Protein 1ZXT (pdb70)

Sequence (276 aa):
VSYTPNSCCYGFQQHPPPVQILKEWYPTSPACPKPGVILLTKRGRQICADPSKNWVRQLMQRLPAIAHHVSYTPNSCCYGFQQHPPPVQILKEWYPTSPACPKPGVILLTKRGRQICADPSKNWVRQLMQRLPAIAHHVSYTPNSCCYGFQQHPPPVQILKEWYPTSPACPKPGVILLTKRGRQICADPSKNWVRQLMQRLPAIAHHVSYTPNSCCYGFQQHPPPVQILKEWYPTSPACPKPGVILLTKRGRQICADPSKNWVRQLMQRLPAIAHH

CATH classification: 2.40.50.40

Secondary structure (DSSP, 8-state):
-TT--EEE-SS---SPPPGGGEEEEEE--TTSSS--EEEEETT--EEEE-TTSHHHHHHHHTS-B----/-TT--EEE-SS---SPPPGGGEEEEEEPPTTSSS--EEEEETT--EEEE-TTSHHHHHHHHHS-B----/-----EEE-SS---SPPPGGGEEEEEEPPTTSSS--EEEEETT--EEEE-TTSHHHHHHHHTS-B----/-----EEE-SS---SPPPGGGEEEEEEPPTTSSS--EEEEETT--EEEE-TTSHHHHHHHHTS-B----

Structure (mmCIF, N/CA/C/O backbone):
data_1ZXT
#
_entry.id   1ZXT
#
_cell.length_a   34.452
_cell.length_b   40.636
_cell.length_c   55.092
_cell.angle_alpha   83.54
_cell.angle_beta   89.68
_cell.angle_gamma   79.19
#
_symmetry.space_group_name_H-M   'P 1'
#
loop_
_entity.id
_entity.type
_entity.pdbx_description
1 polymer 'functional macrophage inflammatory protein 1-alpha homolog'
2 water water
#
loop_
_atom_site.group_PDB
_atom_site.id
_atom_site.type_symbol
_atom_site.label_atom_id
_atom_site.label_alt_id
_atom_site.label_comp_id
_atom_site.label_asym_id
_atom_site.label_entity_id
_atom_site.label_seq_id
_atom_site.pdbx_PDB_ins_code
_atom_site.Cartn_x
_atom_site.Cartn_y
_atom_site.Cartn_z
_atom_site.occupancy
_atom_site.B_iso_or_equiv
_atom_site.auth_seq_id
_atom_site.auth_comp_id
_atom_site.auth_asym_id
_atom_site.auth_atom_id
_atom_site.pdbx_PDB_model_num
ATOM 1 N N . VAL A 1 4 ? 1.033 17.894 62.289 1.00 41.65 5 VAL A N 1
ATOM 2 C CA . VAL A 1 4 ? 1.096 17.438 60.835 1.00 41.73 5 VAL A CA 1
ATOM 3 C C . VAL A 1 4 ? -0.349 17.612 60.255 1.00 41.12 5 VAL A C 1
ATOM 4 O O . VAL A 1 4 ? -1.314 16.928 60.695 1.00 39.21 5 VAL A O 1
ATOM 8 N N . SER A 1 5 ? -0.479 18.534 59.280 1.00 39.39 6 SER A N 1
ATOM 9 C CA . SER A 1 5 ? -1.760 18.801 58.670 1.00 37.82 6 SER A CA 1
ATOM 10 C C . SER A 1 5 ? -2.306 17.537 58.005 1.00 35.61 6 SER A C 1
ATOM 11 O O . SER A 1 5 ? -3.506 17.447 57.805 1.00 37.83 6 SER A O 1
ATOM 14 N N . TYR A 1 6 ? -1.454 16.566 57.658 1.00 31.78 7 TYR A N 1
ATOM 15 C CA . TYR A 1 6 ? -1.940 15.286 57.089 1.00 27.44 7 TYR A CA 1
ATOM 16 C C . TYR A 1 6 ? -1.913 14.076 58.029 1.00 22.44 7 TYR A C 1
ATOM 17 O O . TYR A 1 6 ? -1.895 12.976 57.561 1.00 24.58 7 TYR A O 1
ATOM 26 N N . THR A 1 7 ? -1.966 14.255 59.318 1.00 21.97 8 THR A N 1
ATOM 27 C CA . THR A 1 7 ? -2.027 13.179 60.224 1.00 22.27 8 THR A CA 1
ATOM 28 C C . THR A 1 7 ? -3.399 12.509 60.269 1.00 24.57 8 THR A C 1
ATOM 29 O O . THR A 1 7 ? -4.465 13.159 60.094 1.00 23.76 8 THR A O 1
ATOM 33 N N . PRO A 1 8 ? -3.421 11.228 60.583 1.00 21.56 9 PRO A N 1
ATOM 34 C CA . PRO A 1 8 ? -4.695 10.563 60.771 1.00 23.89 9 PRO A CA 1
ATOM 35 C C . PRO A 1 8 ? -5.305 11.008 62.065 1.00 26.24 9 PRO A C 1
ATOM 36 O O . PRO A 1 8 ? -4.604 11.598 62.907 1.00 28.87 9 PRO A O 1
ATOM 40 N N . ASN A 1 9 ? -6.633 10.845 62.157 1.00 27.52 10 ASN A N 1
ATOM 41 C CA . ASN A 1 9 ? -7.445 11.188 63.306 1.00 28.08 10 ASN A CA 1
ATOM 42 C C . ASN A 1 9 ? -8.006 9.963 63.978 1.00 26.65 10 ASN A C 1
ATOM 43 O O . ASN A 1 9 ? -8.385 8.990 63.316 1.00 27.75 10 ASN A O 1
ATOM 48 N N . SER A 1 10 ? -7.961 9.943 65.313 1.00 27.57 11 SER A N 1
ATOM 49 C CA . SER A 1 10 ? -8.479 8.824 66.085 1.00 26.40 11 SER A CA 1
ATOM 50 C C . SER A 1 10 ? -9.990 9.108 66.413 1.00 27.25 11 SER A C 1
ATOM 51 O O . SER A 1 10 ? -10.308 10.155 66.977 1.00 31.36 11 SER A O 1
ATOM 54 N N . CYS A 1 11 ? -10.875 8.210 65.985 1.00 26.75 12 CYS A N 1
ATOM 55 C CA . CYS A 1 11 ? -12.312 8.401 66.110 1.00 27.34 12 CYS A CA 1
ATOM 56 C C . CYS A 1 11 ? -12.920 7.120 66.573 1.00 26.64 12 CYS A C 1
ATOM 57 O O . CYS A 1 11 ? -12.391 6.022 66.357 1.00 28.73 12 CYS A O 1
ATOM 60 N N . CYS A 1 12 ? -14.021 7.251 67.265 1.00 28.67 13 CYS A N 1
ATOM 61 C CA . CYS A 1 12 ? -14.836 6.108 67.597 1.00 29.30 13 CYS A CA 1
ATOM 62 C C . CYS A 1 12 ? -15.884 5.819 66.556 1.00 29.37 13 CYS A C 1
ATOM 63 O O . CYS A 1 12 ? -16.730 6.693 66.249 1.00 32.55 13 CYS A O 1
ATOM 66 N N . TYR A 1 13 ? -15.876 4.580 66.044 1.00 29.11 14 TYR A N 1
ATOM 67 C CA . TYR A 1 13 ? -16.950 4.080 65.152 1.00 31.08 14 TYR A CA 1
ATOM 68 C C . TYR A 1 13 ? -17.610 2.957 65.955 1.00 34.29 14 TYR A C 1
ATOM 69 O O . TYR A 1 13 ? -17.129 1.804 65.986 1.00 36.89 14 TYR A O 1
ATOM 78 N N . GLY A 1 14 ? -18.635 3.320 66.682 1.00 34.42 15 GLY A N 1
ATOM 79 C CA . GLY A 1 14 ? -19.233 2.453 67.665 1.00 32.55 15 GLY A CA 1
ATOM 80 C C . GLY A 1 14 ? -18.866 2.876 69.070 1.00 31.09 15 GLY A C 1
ATOM 81 O O . GLY A 1 14 ? -17.711 3.171 69.396 1.00 30.14 15 GLY A O 1
ATOM 82 N N . PHE A 1 15 ? -19.859 2.923 69.920 1.00 28.31 16 PHE A N 1
ATOM 83 C CA . PHE A 1 15 ? -19.579 3.168 71.331 1.00 26.83 16 PHE A CA 1
ATOM 84 C C . PHE A 1 15 ? -19.984 2.016 72.194 1.00 29.18 16 PHE A C 1
ATOM 85 O O . PHE A 1 15 ? -20.957 1.308 71.913 1.00 28.10 16 PHE A O 1
ATOM 93 N N . GLN A 1 16 ? -19.251 1.857 73.274 1.00 29.17 17 GLN A N 1
ATOM 94 C CA . GLN A 1 16 ? -19.614 0.950 74.396 1.00 30.73 17 GLN A CA 1
ATOM 95 C C . GLN A 1 16 ? -20.901 1.446 75.076 1.00 32.27 17 GLN A C 1
ATOM 96 O O . GLN A 1 16 ? -20.906 2.503 75.648 1.00 31.70 17 GLN A O 1
ATOM 102 N N . GLN A 1 17 ? -21.944 0.619 74.985 1.00 31.18 18 GLN A N 1
ATOM 103 C CA . GLN A 1 17 ? -23.248 0.946 75.520 1.00 33.99 18 GLN A CA 1
ATOM 104 C C . GLN A 1 17 ? -23.407 0.693 77.003 1.00 32.87 18 GLN A C 1
ATOM 105 O O . GLN A 1 17 ? -24.232 1.338 77.637 1.00 33.07 18 GLN A O 1
ATOM 111 N N . HIS A 1 18 ? -22.649 -0.254 77.565 1.00 33.78 19 HIS A N 1
ATOM 112 C CA . HIS A 1 18 ? -22.772 -0.616 78.961 1.00 32.69 19 HIS A CA 1
ATOM 113 C C . HIS A 1 18 ? -21.593 -0.078 79.693 1.00 30.58 19 HIS A C 1
ATOM 114 O O . HIS A 1 18 ? -20.460 -0.300 79.276 1.00 29.20 19 HIS A O 1
ATOM 121 N N . PRO A 1 19 ? -21.866 0.685 80.738 1.00 29.18 20 PRO A N 1
ATOM 122 C CA . PRO A 1 19 ? -20.841 1.242 81.603 1.00 28.62 20 PRO A CA 1
ATOM 123 C C . PRO A 1 19 ? -19.805 0.249 82.073 1.00 28.47 20 PRO A C 1
ATOM 124 O O . PRO A 1 19 ? -20.169 -0.841 82.555 1.00 27.93 20 PRO A O 1
ATOM 128 N N . PRO A 1 20 ? -18.525 0.606 81.933 1.00 28.04 21 PRO A N 1
ATOM 129 C CA . PRO A 1 20 ? -17.435 -0.178 82.530 1.00 27.22 21 PRO A CA 1
ATOM 130 C C . PRO A 1 20 ? -17.376 -0.030 84.040 1.00 26.47 21 PRO A C 1
ATOM 131 O O . PRO A 1 20 ? -17.911 0.967 84.571 1.00 26.72 21 PRO A O 1
ATOM 135 N N . PRO A 1 21 ? -16.652 -0.929 84.725 1.00 25.68 22 PRO A N 1
ATOM 136 C CA . PRO A 1 21 ? -16.372 -0.756 86.114 1.00 27.06 22 PRO A CA 1
ATOM 137 C C . PRO A 1 21 ? -15.468 0.458 86.397 1.00 28.91 22 PRO A C 1
ATOM 138 O O . PRO A 1 21 ? -14.343 0.542 85.911 1.00 30.07 22 PRO A O 1
ATOM 142 N N . VAL A 1 22 ? -15.949 1.340 87.238 1.00 29.09 23 VAL A N 1
ATOM 143 C CA . VAL A 1 22 ? -15.247 2.542 87.579 1.00 29.60 23 VAL A CA 1
ATOM 144 C C . VAL A 1 22 ? -13.848 2.193 88.119 1.00 28.39 23 VAL A C 1
ATOM 145 O O . VAL A 1 22 ? -12.914 2.917 87.870 1.00 26.07 23 VAL A O 1
ATOM 149 N N . GLN A 1 23 ? -13.717 1.077 88.854 1.00 28.53 24 GLN A N 1
ATOM 150 C CA . GLN A 1 23 ? -12.452 0.772 89.514 1.00 29.72 24 GLN A CA 1
ATOM 151 C C . GLN A 1 23 ? -11.316 0.599 88.502 1.00 29.65 24 GLN A C 1
ATOM 152 O O . GLN A 1 23 ? -10.183 0.724 88.858 1.00 31.63 24 GLN A O 1
ATOM 158 N N . ILE A 1 24 ? -11.620 0.345 87.238 1.00 28.97 25 ILE A N 1
ATOM 159 C CA . ILE A 1 24 ? -10.542 0.073 86.295 1.00 29.89 25 ILE A CA 1
ATOM 160 C C . ILE A 1 24 ? -10.167 1.334 85.532 1.00 29.85 25 ILE A C 1
ATOM 161 O O . ILE A 1 24 ? -9.215 1.343 84.759 1.00 31.49 25 ILE A O 1
ATOM 166 N N . LEU A 1 25 ? -10.993 2.384 85.665 1.00 28.92 26 LEU A N 1
ATOM 167 C CA . LEU A 1 25 ? -10.803 3.620 84.888 1.00 29.36 26 LEU A CA 1
ATOM 168 C C . LEU A 1 25 ? -9.759 4.550 85.545 1.00 27.17 26 LEU A C 1
ATOM 169 O O . LEU A 1 25 ? -9.706 4.753 86.753 1.00 27.95 26 LEU A O 1
ATOM 174 N N . LYS A 1 26 ? -8.871 5.034 84.681 1.00 27.95 27 LYS A N 1
ATOM 175 C CA . LYS A 1 26 ? -7.755 5.924 84.975 1.00 27.64 27 LYS A CA 1
ATOM 176 C C . LYS A 1 26 ? -8.007 7.419 84.675 1.00 24.69 27 LYS A C 1
ATOM 177 O O . LYS A 1 26 ? -7.767 8.263 85.561 1.00 27.37 27 LYS A O 1
ATOM 183 N N . GLU A 1 27 ? -8.523 7.726 83.495 1.00 25.52 28 GLU A N 1
ATOM 184 C CA . GLU A 1 27 ? -8.606 9.077 82.979 1.00 26.38 28 GLU A CA 1
ATOM 185 C C . GLU A 1 27 ? -9.447 9.037 81.728 1.00 25.65 28 GLU A C 1
ATOM 186 O O . GLU A 1 27 ? -9.759 7.943 81.251 1.00 28.30 28 GLU A O 1
ATOM 192 N N . TRP A 1 28 ? -9.792 10.211 81.148 1.00 26.79 29 TRP A N 1
ATOM 193 C CA . TRP A 1 28 ? -10.454 10.274 79.902 1.00 26.82 29 TRP A CA 1
ATOM 194 C C . TRP A 1 28 ? -9.867 11.381 79.026 1.00 26.87 29 TRP A C 1
ATOM 195 O O . TRP A 1 28 ? -9.230 12.273 79.514 1.00 27.06 29 TRP A O 1
ATOM 206 N N . TYR A 1 29 ? -10.141 11.301 77.742 1.00 28.37 30 TYR A N 1
ATOM 207 C CA . TYR A 1 29 ? -9.815 12.379 76.786 1.00 27.99 30 TYR A CA 1
ATOM 208 C C . TYR A 1 29 ? -10.758 12.246 75.620 1.00 27.70 30 TYR A C 1
ATOM 209 O O . TYR A 1 29 ? -11.234 11.161 75.274 1.00 28.42 30 TYR A O 1
ATOM 218 N N . PRO A 1 30 ? -11.039 13.367 74.968 1.00 27.91 31 PRO A N 1
ATOM 219 C CA . PRO A 1 30 ? -11.922 13.347 73.791 1.00 28.98 31 PRO A CA 1
ATOM 220 C C . PRO A 1 30 ? -11.190 12.814 72.533 1.00 28.12 31 PRO A C 1
ATOM 221 O O . PRO A 1 30 ? -9.976 12.851 72.434 1.00 29.36 31 PRO A O 1
ATOM 225 N N . THR A 1 31 ? -11.945 12.300 71.589 1.00 28.41 32 THR A N 1
ATOM 226 C CA . THR A 1 31 ? -11.417 11.962 70.350 1.00 30.38 32 THR A CA 1
ATOM 227 C C . THR A 1 31 ? -11.306 13.294 69.525 1.00 31.07 32 THR A C 1
ATOM 228 O O . THR A 1 31 ? -11.652 14.358 70.004 1.00 34.22 32 THR A O 1
ATOM 232 N N . SER A 1 32 ? -10.773 13.207 68.310 1.00 29.80 33 SER A N 1
ATOM 233 C CA . SER A 1 32 ? -10.559 14.372 67.477 1.00 30.92 33 SER A CA 1
ATOM 234 C C . SER A 1 32 ? -11.845 15.130 67.118 1.00 31.35 33 SER A C 1
ATOM 235 O O . SER A 1 32 ? -12.899 14.510 66.804 1.00 30.63 33 SER A O 1
ATOM 238 N N . PRO A 1 33 ? -11.785 16.464 67.032 1.00 30.39 34 PRO A N 1
ATOM 239 C CA . PRO A 1 33 ? -12.973 17.254 66.578 1.00 28.98 34 PRO A CA 1
ATOM 240 C C . PRO A 1 33 ? -13.302 16.942 65.147 1.00 29.20 34 PRO A C 1
ATOM 241 O O . PRO A 1 33 ? -14.358 17.321 64.669 1.00 28.94 34 PRO A O 1
ATOM 245 N N . ALA A 1 34 ? -12.389 16.311 64.433 1.00 29.66 35 ALA A N 1
ATOM 246 C CA . ALA A 1 34 ? -12.592 15.933 62.955 1.00 31.90 35 ALA A CA 1
ATOM 247 C C . ALA A 1 34 ? -13.529 14.721 62.791 1.00 32.92 35 ALA A C 1
ATOM 248 O O . ALA A 1 34 ? -14.090 14.433 61.681 1.00 31.22 35 ALA A O 1
ATOM 250 N N . CYS A 1 35 ? -13.775 14.036 63.895 1.00 32.39 36 CYS A N 1
ATOM 251 C CA . CYS A 1 35 ? -14.595 12.819 63.845 1.00 31.56 36 CYS A CA 1
ATOM 252 C C . CYS A 1 35 ? -16.067 13.108 63.581 1.00 32.82 36 CYS A C 1
ATOM 253 O O . CYS A 1 35 ? -16.600 14.105 64.064 1.00 31.63 36 CYS A O 1
ATOM 256 N N . PRO A 1 36 ? -16.777 12.232 62.843 1.00 31.91 37 PRO A N 1
ATOM 257 C CA . PRO A 1 36 ? -18.201 12.475 62.552 1.00 30.56 37 PRO A CA 1
ATOM 258 C C . PRO A 1 36 ? -19.078 12.451 63.751 1.00 28.22 37 PRO A C 1
ATOM 259 O O . PRO A 1 36 ? -19.922 13.296 63.861 1.00 28.31 37 PRO A O 1
ATOM 263 N N . LYS A 1 37 ? -18.873 11.557 64.724 1.00 29.48 38 LYS A N 1
ATOM 264 C CA . LYS A 1 37 ? -19.602 11.587 65.950 1.00 30.81 38 LYS A CA 1
ATOM 265 C C . LYS A 1 37 ? -18.614 11.864 67.073 1.00 30.68 38 LYS A C 1
ATOM 266 O O . LYS A 1 37 ? -17.596 11.125 67.239 1.00 32.27 38 LYS A O 1
ATOM 272 N N . PRO A 1 38 ? -18.848 12.887 67.862 1.00 29.10 39 PRO A N 1
ATOM 273 C CA . PRO A 1 38 ? -17.987 13.178 69.009 1.00 30.60 39 PRO A CA 1
ATOM 274 C C . PRO A 1 38 ? -17.906 12.020 70.010 1.00 31.04 39 PRO A C 1
ATOM 275 O O . PRO A 1 38 ? -18.916 11.379 70.311 1.00 32.86 39 PRO A O 1
ATOM 279 N N . GLY A 1 39 ? -16.698 11.735 70.425 1.00 31.10 40 GLY A N 1
ATOM 280 C CA . GLY A 1 39 ? -16.402 10.637 71.323 1.00 29.44 40 GLY A CA 1
ATOM 281 C C . GLY A 1 39 ? -15.524 11.045 72.441 1.00 30.52 40 GLY A C 1
ATOM 282 O O . GLY A 1 39 ? -14.856 12.070 72.399 1.00 30.22 40 GLY A O 1
ATOM 283 N N . VAL A 1 40 ? -15.460 10.175 73.409 1.00 30.25 41 VAL A N 1
ATOM 284 C CA . VAL A 1 40 ? -14.443 10.234 74.504 1.00 29.63 41 VAL A CA 1
ATOM 285 C C . VAL A 1 40 ? -13.848 8.874 74.645 1.00 27.99 41 VAL A C 1
ATOM 286 O O . VAL A 1 40 ? -14.546 7.868 74.427 1.00 28.50 41 VAL A O 1
ATOM 290 N N . ILE A 1 41 ? -12.583 8.834 75.027 1.00 27.44 42 ILE A N 1
ATOM 291 C CA . ILE A 1 41 ? -11.948 7.604 75.497 1.00 30.11 42 ILE A CA 1
ATOM 292 C C . ILE A 1 41 ? -11.953 7.547 76.988 1.00 29.47 42 ILE A C 1
ATOM 293 O O . ILE A 1 41 ? -11.457 8.424 77.627 1.00 29.77 42 ILE A O 1
ATOM 298 N N . LEU A 1 42 ? -12.501 6.465 77.538 1.00 29.47 43 LEU A N 1
ATOM 299 C CA . LEU A 1 42 ? -12.270 6.103 78.927 1.00 26.98 43 LEU A CA 1
ATOM 300 C C . LEU A 1 42 ? -11.109 5.156 78.969 1.00 28.02 43 LEU A C 1
ATOM 301 O O . LEU A 1 42 ? -11.200 4.037 78.530 1.00 27.17 43 LEU A O 1
ATOM 306 N N . LEU A 1 43 ? -10.002 5.621 79.513 1.00 27.81 44 LEU A N 1
ATOM 307 C CA . LEU A 1 43 ? -8.760 4.841 79.468 1.00 30.24 44 LEU A CA 1
ATOM 308 C C . LEU A 1 43 ? -8.607 4.047 80.732 1.00 28.74 44 LEU A C 1
ATOM 309 O O . LEU A 1 43 ? -8.708 4.528 81.889 1.00 28.78 44 LEU A O 1
ATOM 314 N N . THR A 1 44 ? -8.393 2.759 80.582 1.00 28.27 45 THR A N 1
ATOM 315 C CA . THR A 1 44 ? -8.302 1.946 81.836 1.00 26.71 45 THR A CA 1
ATOM 316 C C . THR A 1 44 ? -6.891 1.923 82.363 1.00 29.54 45 THR A C 1
ATOM 317 O O . THR A 1 44 ? -5.969 2.213 81.638 1.00 29.61 45 THR A O 1
ATOM 321 N N . LYS A 1 45 ? -6.740 1.525 83.629 1.00 30.65 46 LYS A N 1
ATOM 322 C CA . LYS A 1 45 ? -5.426 1.333 84.289 1.00 30.44 46 LYS A CA 1
ATOM 323 C C . LYS A 1 45 ? -4.492 0.394 83.482 1.00 32.13 46 LYS A C 1
ATOM 324 O O . LYS A 1 45 ? -3.263 0.536 83.530 1.00 34.15 46 LYS A O 1
ATOM 330 N N . ARG A 1 46 ?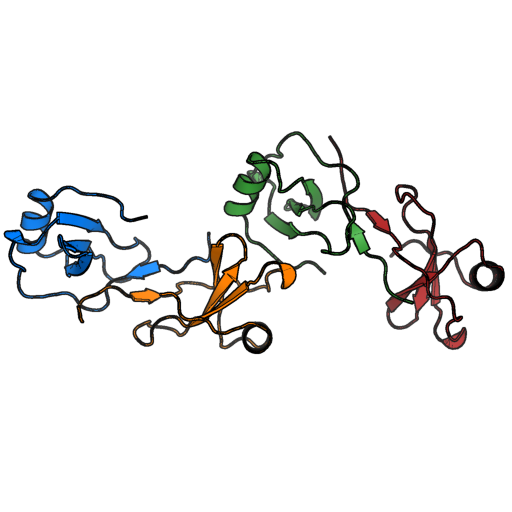 -5.065 -0.628 82.849 1.00 32.93 47 ARG A N 1
ATOM 331 C CA . ARG A 1 46 ? -4.307 -1.516 81.975 1.00 34.01 47 ARG A CA 1
ATOM 332 C C . ARG A 1 46 ? -4.047 -0.950 80.562 1.00 33.89 47 ARG A C 1
ATOM 333 O O . ARG A 1 46 ? -3.412 -1.610 79.723 1.00 34.81 47 ARG A O 1
ATOM 341 N N . GLY A 1 47 ? -4.542 0.260 80.282 1.00 33.64 48 GLY A N 1
ATOM 342 C CA . GLY A 1 47 ? -4.328 0.956 78.988 1.00 33.54 48 GLY A CA 1
ATOM 343 C C . GLY A 1 47 ? -5.303 0.697 77.861 1.00 34.01 48 GLY A C 1
ATOM 344 O O . GLY A 1 47 ? -5.083 1.097 76.685 1.00 33.36 48 GLY A O 1
ATOM 345 N N . ARG A 1 48 ? -6.415 0.051 78.194 1.00 33.80 49 ARG A N 1
ATOM 346 C CA . ARG A 1 48 ? -7.469 -0.193 77.249 1.00 32.06 49 ARG A CA 1
ATOM 347 C C . ARG A 1 48 ? -8.225 1.092 76.965 1.00 31.63 49 ARG A C 1
ATOM 348 O O . ARG A 1 48 ? -8.593 1.796 77.884 1.00 28.78 49 ARG A O 1
ATOM 356 N N . GLN A 1 49 ? -8.445 1.384 75.691 1.00 31.56 50 GLN A N 1
ATOM 357 C CA . GLN A 1 49 ? -9.154 2.557 75.224 1.00 30.40 50 GLN A CA 1
ATOM 358 C C . GLN A 1 49 ? -10.593 2.150 74.954 1.00 30.78 50 GLN A C 1
ATOM 359 O O . GLN A 1 49 ? -10.913 1.428 73.997 1.00 33.33 50 GLN A O 1
ATOM 365 N N . ILE A 1 50 ? -11.504 2.657 75.780 1.00 29.02 51 ILE A N 1
ATOM 366 C CA . ILE A 1 50 ? -12.917 2.356 75.696 1.00 29.08 51 ILE A CA 1
ATOM 367 C C . ILE A 1 50 ? -13.604 3.577 75.076 1.00 29.58 51 ILE A C 1
ATOM 368 O O . ILE A 1 50 ? -13.717 4.624 75.648 1.00 27.97 51 ILE A O 1
ATOM 373 N N . CYS A 1 51 ? -14.161 3.382 73.888 1.00 28.30 52 CYS A N 1
ATOM 374 C CA . CYS A 1 51 ? -15.007 4.413 73.206 1.00 30.09 52 CYS A CA 1
ATOM 375 C C . CYS A 1 51 ? -16.340 4.603 73.933 1.00 28.27 52 CYS A C 1
ATOM 376 O O . CYS A 1 51 ? -17.088 3.629 74.088 1.00 30.68 52 CYS A O 1
ATOM 379 N N . ALA A 1 52 ? -16.628 5.840 74.328 1.00 26.89 53 ALA A N 1
ATOM 380 C CA . ALA A 1 52 ? -17.895 6.163 74.976 1.00 27.35 53 ALA A CA 1
ATOM 381 C C . ALA A 1 52 ? -18.465 7.476 74.418 1.00 27.79 53 ALA A C 1
ATOM 382 O O . ALA A 1 52 ? -17.736 8.347 73.977 1.00 28.04 53 ALA A O 1
ATOM 384 N N . ASP A 1 53 ? -19.781 7.562 74.463 1.00 28.75 54 ASP A N 1
ATOM 385 C CA . ASP A 1 53 ? -20.572 8.614 73.875 1.00 28.66 54 ASP A CA 1
ATOM 386 C C . ASP A 1 53 ? -20.909 9.731 74.865 1.00 28.49 54 ASP A C 1
ATOM 387 O O . ASP A 1 53 ? -21.732 9.514 75.775 1.00 27.74 54 ASP A O 1
ATOM 392 N N . PRO A 1 54 ? -20.274 10.911 74.725 1.00 29.39 55 PRO A N 1
ATOM 393 C CA . PRO A 1 54 ? -20.450 11.999 75.674 1.00 29.80 55 PRO A CA 1
ATOM 394 C C . PRO A 1 54 ? -21.831 12.634 75.633 1.00 30.19 55 PRO A C 1
ATOM 395 O O . PRO A 1 54 ? -22.150 13.418 76.537 1.00 30.44 55 PRO A O 1
ATOM 399 N N . SER A 1 55 ? -22.662 12.236 74.684 1.00 29.10 56 SER A N 1
ATOM 400 C CA . SER A 1 55 ? -24.088 12.604 74.713 1.00 28.68 56 SER A CA 1
ATOM 401 C C . SER A 1 55 ? -24.911 11.827 75.687 1.00 28.90 56 SER A C 1
ATOM 402 O O . SER A 1 55 ? -26.082 12.193 75.963 1.00 29.10 56 SER A O 1
ATOM 405 N N . LYS A 1 56 ? -24.344 10.794 76.262 1.00 28.30 57 LYS A N 1
ATOM 406 C CA . LYS A 1 56 ? -24.999 10.022 77.303 1.00 28.72 57 LYS A CA 1
ATOM 407 C C . LYS A 1 56 ? -24.684 10.505 78.685 1.00 28.41 57 LYS A C 1
ATOM 408 O O . LYS A 1 56 ? -23.544 10.623 79.069 1.00 30.09 57 LYS A O 1
ATOM 414 N N . ASN A 1 57 ? -25.720 10.693 79.479 1.00 30.46 58 ASN A N 1
ATOM 415 C CA . ASN A 1 57 ? -25.518 11.165 80.831 1.00 29.94 58 ASN A CA 1
ATOM 416 C C . ASN A 1 57 ? -24.583 10.281 81.678 1.00 29.19 58 ASN A C 1
ATOM 417 O O . ASN A 1 57 ? -23.741 10.782 82.442 1.00 28.63 58 ASN A O 1
ATOM 422 N N . TRP A 1 58 ? -24.723 8.966 81.574 1.00 28.25 59 TRP A N 1
ATOM 423 C CA . TRP A 1 58 ? -23.834 8.123 82.368 1.00 28.14 59 TRP A CA 1
ATOM 424 C C . TRP A 1 58 ? -22.328 8.313 82.001 1.00 27.63 59 TRP A C 1
ATOM 425 O O . TRP A 1 58 ? -21.441 8.235 82.828 1.00 26.46 59 TRP A O 1
ATOM 436 N N . VAL A 1 59 ? -22.052 8.583 80.762 1.00 27.64 60 VAL A N 1
ATOM 437 C CA . VAL A 1 59 ? -20.662 8.849 80.335 1.00 29.39 60 VAL A CA 1
ATOM 438 C C . VAL A 1 59 ? -20.139 10.198 80.892 1.00 30.67 60 VAL A C 1
ATOM 439 O O . VAL A 1 59 ? -18.997 10.290 81.340 1.00 33.07 60 VAL A O 1
ATOM 443 N N . ARG A 1 60 ? -20.977 11.230 80.855 1.00 30.51 61 ARG A N 1
ATOM 444 C CA . ARG A 1 60 ? -20.601 12.493 81.444 1.00 32.85 61 ARG A CA 1
ATOM 445 C C . ARG A 1 60 ? -20.329 12.346 82.917 1.00 32.72 61 ARG A C 1
ATOM 446 O O . ARG A 1 60 ? -19.515 13.068 83.490 1.00 34.84 61 ARG A O 1
ATOM 454 N N . GLN A 1 61 ? -21.063 11.467 83.587 1.00 33.15 62 GLN A N 1
ATOM 455 C CA . GLN A 1 61 ? -20.898 11.340 85.031 1.00 33.92 62 GLN A CA 1
ATOM 456 C C . GLN A 1 61 ? -19.603 10.665 85.349 1.00 34.00 62 GLN A C 1
ATOM 457 O O . GLN A 1 61 ? -18.945 11.039 86.302 1.00 33.99 62 GLN A O 1
ATOM 463 N N . LEU A 1 62 ? -19.216 9.664 84.556 1.00 33.63 63 LEU A N 1
ATOM 464 C CA . LEU A 1 62 ? -17.887 9.046 84.722 1.00 33.81 63 LEU A CA 1
ATOM 465 C C . LEU A 1 62 ? -16.787 10.031 84.415 1.00 33.32 63 LEU A C 1
ATOM 466 O O . LEU A 1 62 ? -15.772 10.076 85.103 1.00 34.44 63 LEU A O 1
ATOM 471 N N . MET A 1 63 ? -17.001 10.825 83.367 1.00 35.50 64 MET A N 1
ATOM 472 C CA . MET A 1 63 ? -16.044 11.825 82.937 1.00 35.08 64 MET A CA 1
ATOM 473 C C . MET A 1 63 ? -15.732 12.755 84.119 1.00 36.18 64 MET A C 1
ATOM 474 O O . MET A 1 63 ? -14.581 12.958 84.497 1.00 35.14 64 MET A O 1
ATOM 479 N N . GLN A 1 64 ? -16.789 13.277 84.734 1.00 37.57 65 GLN A N 1
ATOM 480 C CA . GLN A 1 64 ? -16.675 14.099 85.934 1.00 37.94 65 GLN A CA 1
ATOM 481 C C . GLN A 1 64 ? -15.832 13.488 87.043 1.00 37.95 65 GLN A C 1
ATOM 482 O O . GLN A 1 64 ? -15.124 14.202 87.750 1.00 37.99 65 GLN A O 1
ATOM 488 N N . ARG A 1 65 ? -15.950 12.179 87.245 1.00 37.65 66 ARG A N 1
ATOM 489 C CA . ARG A 1 65 ? -15.197 11.514 88.300 1.00 37.74 66 ARG A CA 1
ATOM 490 C C . ARG A 1 65 ? -13.737 11.244 87.900 1.00 35.29 66 ARG A C 1
ATOM 491 O O . ARG A 1 65 ? -12.993 10.750 88.747 1.00 36.76 66 ARG A O 1
ATOM 499 N N . LEU A 1 66 ? -13.325 11.527 86.653 1.00 32.13 67 LEU A N 1
ATOM 500 C CA . LEU A 1 66 ? -11.995 11.101 86.194 1.00 30.45 67 LEU A CA 1
ATOM 501 C C . LEU A 1 66 ? -11.203 12.308 85.772 1.00 29.44 67 LEU A C 1
ATOM 502 O O . LEU A 1 66 ? -11.789 13.245 85.335 1.00 30.06 67 LEU A O 1
ATOM 507 N N . PRO A 1 67 ? -9.886 12.270 85.863 1.00 30.27 68 PRO A N 1
ATOM 508 C CA . PRO A 1 67 ? -9.075 13.333 85.336 1.00 29.72 68 PRO A CA 1
ATOM 509 C C . PRO A 1 67 ? -9.078 13.365 83.859 1.00 29.57 68 PRO A C 1
ATOM 510 O O . PRO A 1 67 ? -9.104 12.292 83.250 1.00 29.09 68 PRO A O 1
ATOM 514 N N . ALA A 1 68 ? -9.117 14.568 83.253 1.00 29.35 69 ALA A N 1
ATOM 515 C CA . ALA A 1 68 ? -9.026 14.694 81.826 1.00 30.79 69 ALA A CA 1
ATOM 516 C C . ALA A 1 68 ? -7.568 14.891 81.505 1.00 31.62 69 ALA A C 1
ATOM 517 O O . ALA A 1 68 ? -6.995 15.890 81.927 1.00 29.77 69 ALA A O 1
ATOM 519 N N . ILE A 1 69 ? -6.994 13.953 80.744 1.00 31.85 70 ILE A N 1
ATOM 520 C CA . ILE A 1 69 ? -5.572 13.893 80.532 1.00 31.88 70 ILE A CA 1
ATOM 521 C C . ILE A 1 69 ? -5.293 13.615 79.081 1.00 31.93 70 ILE A C 1
ATOM 522 O O . ILE A 1 69 ? -5.734 12.615 78.529 1.00 32.09 70 ILE A O 1
ATOM 527 N N . ALA A 1 70 ? -4.598 14.539 78.441 1.00 31.70 71 ALA A N 1
ATOM 528 C CA . ALA A 1 70 ? -4.310 14.394 76.990 1.00 34.67 71 ALA A CA 1
ATOM 529 C C . ALA A 1 70 ? -3.445 13.126 76.804 1.00 36.96 71 ALA A C 1
ATOM 530 O O . ALA A 1 70 ? -2.506 12.863 77.593 1.00 36.07 71 ALA A O 1
ATOM 532 N N . HIS A 1 71 ? -3.770 12.336 75.785 1.00 42.00 72 HIS A N 1
ATOM 533 C CA . HIS A 1 71 ? -2.983 11.132 75.458 1.00 47.80 72 HIS A CA 1
ATOM 534 C C . HIS A 1 71 ? -1.694 11.464 74.660 1.00 51.28 72 HIS A C 1
ATOM 535 O O . HIS A 1 71 ? -0.618 10.910 74.940 1.00 53.66 72 HIS A O 1
ATOM 542 N N . HIS A 1 72 ? -1.793 12.384 73.703 1.00 55.38 73 HIS A N 1
ATOM 543 C CA . HIS A 1 72 ? -0.655 12.745 72.822 1.00 58.94 73 HIS A CA 1
ATOM 544 C C . HIS A 1 72 ? -0.385 14.258 72.711 1.00 60.07 73 HIS A C 1
ATOM 545 O O . HIS A 1 72 ? -0.999 15.066 73.439 1.00 60.55 73 HIS A O 1
ATOM 552 N N . VAL B 1 4 ? -10.060 -3.400 73.298 1.00 48.69 5 VAL B N 1
ATOM 553 C CA . VAL B 1 4 ? -11.547 -3.675 73.088 1.00 47.85 5 VAL B CA 1
ATOM 554 C C . VAL B 1 4 ? -11.916 -3.811 71.603 1.00 47.53 5 VAL B C 1
ATOM 555 O O . VAL B 1 4 ? -11.185 -3.391 70.678 1.00 46.83 5 VAL B O 1
ATOM 559 N N . SER B 1 5 ? -13.113 -4.338 71.386 1.00 46.68 6 SER B N 1
ATOM 560 C CA . SER B 1 5 ? -13.750 -4.150 70.093 1.00 45.40 6 SER B CA 1
ATOM 561 C C . SER B 1 5 ? -14.425 -2.776 70.080 1.00 42.38 6 SER B C 1
ATOM 562 O O . SER B 1 5 ? -14.799 -2.295 69.014 1.00 43.33 6 SER B O 1
ATOM 565 N N . TYR B 1 6 ? -14.599 -2.152 71.260 1.00 38.43 7 TYR B N 1
ATOM 566 C CA . TYR B 1 6 ? -14.876 -0.674 71.299 1.00 35.11 7 TYR B CA 1
ATOM 567 C C . TYR B 1 6 ? -13.669 0.256 71.375 1.00 31.99 7 TYR B C 1
ATOM 568 O O . TYR B 1 6 ? -13.775 1.285 72.014 1.00 32.31 7 TYR B O 1
ATOM 577 N N . THR B 1 7 ? -12.561 -0.040 70.697 1.00 27.82 8 THR B N 1
ATOM 578 C CA . THR B 1 7 ? -11.438 0.830 70.661 1.00 26.25 8 THR B CA 1
ATOM 579 C C . THR B 1 7 ? -11.635 1.845 69.529 1.00 24.42 8 THR B C 1
ATOM 580 O O . THR B 1 7 ? -12.398 1.584 68.573 1.00 25.02 8 THR B O 1
ATOM 584 N N . PRO B 1 8 ? -10.958 2.979 69.587 1.00 22.34 9 PRO B N 1
ATOM 585 C CA . PRO B 1 8 ? -10.996 3.860 68.449 1.00 22.35 9 PRO B CA 1
ATOM 586 C C . PRO B 1 8 ? -10.103 3.396 67.324 1.00 24.90 9 PRO B C 1
ATOM 587 O O . PRO B 1 8 ? -9.273 2.503 67.466 1.00 22.90 9 PRO B O 1
ATOM 591 N N . ASN B 1 9 ? -10.354 3.953 66.133 1.00 22.96 10 ASN B N 1
ATOM 592 C CA . ASN B 1 9 ? -9.591 3.688 64.938 1.00 25.17 10 ASN B CA 1
ATOM 593 C C . ASN B 1 9 ? -8.932 4.952 64.389 1.00 26.21 10 ASN B C 1
ATOM 594 O O . ASN B 1 9 ? -9.529 6.043 64.414 1.00 25.04 10 ASN B O 1
ATOM 599 N N . SER B 1 10 ? -7.686 4.819 63.955 1.00 27.93 11 SER B N 1
ATOM 600 C CA . SER B 1 10 ? -6.948 5.879 63.322 1.00 28.65 11 SER B CA 1
ATOM 601 C C . SER B 1 10 ? -7.158 5.925 61.792 1.00 30.20 11 SER B C 1
ATOM 602 O O . SER B 1 10 ? -6.800 5.000 61.063 1.00 30.56 11 SER B O 1
ATOM 605 N N . CYS B 1 11 ? -7.839 6.969 61.301 1.00 28.97 12 CYS B N 1
ATOM 606 C CA . CYS B 1 11 ? -8.237 7.033 59.912 1.00 26.43 12 CYS B CA 1
ATOM 607 C C . CYS B 1 11 ? -7.815 8.361 59.290 1.00 27.56 12 CYS B C 1
ATOM 608 O O . CYS B 1 11 ? -7.696 9.385 59.924 1.00 26.72 12 CYS B O 1
ATOM 611 N N . CYS B 1 12 ? -7.717 8.350 57.965 1.00 28.54 13 CYS B N 1
ATOM 612 C CA . CYS B 1 12 ? -7.311 9.563 57.269 1.00 28.05 13 CYS B CA 1
ATOM 613 C C . CYS B 1 12 ? -8.526 10.317 56.852 1.00 27.82 13 CYS B C 1
ATOM 614 O O . CYS B 1 12 ? -9.387 9.764 56.139 1.00 28.00 13 CYS B O 1
ATOM 617 N N . TYR B 1 13 ? -8.629 11.567 57.288 1.00 28.60 14 TYR B N 1
ATOM 618 C CA . TYR B 1 13 ? -9.621 12.515 56.792 1.00 29.34 14 TYR B CA 1
ATOM 619 C C . TYR B 1 13 ? -8.795 13.558 55.977 1.00 31.48 14 TYR B C 1
ATOM 620 O O . TYR B 1 13 ? -8.158 14.476 56.506 1.00 35.67 14 TYR B O 1
ATOM 629 N N . GLY B 1 14 ? -8.802 13.398 54.689 1.00 34.99 15 GLY B N 1
ATOM 630 C CA . GLY B 1 14 ? -7.912 14.191 53.846 1.00 32.93 15 GLY B CA 1
ATOM 631 C C . GLY B 1 14 ? -6.530 13.566 53.715 1.00 30.12 15 GLY B C 1
ATOM 632 O O . GLY B 1 14 ? -6.002 12.842 54.557 1.00 32.74 15 GLY B O 1
ATOM 633 N N . PHE B 1 15 ? -5.930 13.862 52.588 1.00 29.28 16 PHE B N 1
ATOM 634 C CA . PHE B 1 15 ? -4.723 13.237 52.192 1.00 27.21 16 PHE B CA 1
ATOM 635 C C . PHE B 1 15 ? -3.739 14.301 51.642 1.00 25.64 16 PHE B C 1
ATOM 636 O O . PHE B 1 15 ? -4.156 15.245 50.986 1.00 26.72 16 PHE B O 1
ATOM 644 N N . GLN B 1 16 ? -2.437 14.041 51.847 1.00 26.55 17 GLN B N 1
ATOM 645 C CA . GLN B 1 16 ? -1.461 14.812 51.078 1.00 28.01 17 GLN B CA 1
ATOM 646 C C . GLN B 1 16 ? -1.553 14.383 49.609 1.00 28.32 17 GLN B C 1
ATOM 647 O O . GLN B 1 16 ? -1.260 13.197 49.299 1.00 32.19 17 GLN B O 1
ATOM 653 N N . GLN B 1 17 ? -1.833 15.335 48.744 1.00 28.39 18 GLN B N 1
ATOM 654 C CA . GLN B 1 17 ? -2.039 15.007 47.330 1.00 30.03 18 GLN B CA 1
ATOM 655 C C . GLN B 1 17 ? -0.902 15.236 46.395 1.00 29.70 18 GLN B C 1
ATOM 656 O O . GLN B 1 17 ? -0.971 14.828 45.336 1.00 31.15 18 GLN B O 1
ATOM 662 N N . HIS B 1 18 ? 0.223 15.714 46.884 1.00 32.50 19 HIS B N 1
ATOM 663 C CA . HIS B 1 18 ? 1.482 15.692 46.107 1.00 33.24 19 HIS B CA 1
ATOM 664 C C . HIS B 1 18 ? 2.584 14.970 46.867 1.00 30.97 19 HIS B C 1
ATOM 665 O O . HIS B 1 18 ? 2.692 15.022 48.064 1.00 31.12 19 HIS B O 1
ATOM 672 N N . PRO B 1 19 ? 3.360 14.188 46.138 1.00 30.43 20 PRO B N 1
ATOM 673 C CA . PRO B 1 19 ? 4.306 13.312 46.751 1.00 29.85 20 PRO B CA 1
ATOM 674 C C . PRO B 1 19 ? 5.254 14.039 47.688 1.00 28.72 20 PRO B C 1
ATOM 675 O O . PRO B 1 19 ? 5.734 15.134 47.365 1.00 30.38 20 PRO B O 1
ATOM 679 N N . PRO B 1 20 ? 5.468 13.456 48.842 1.00 29.02 21 PRO B N 1
ATOM 680 C CA . PRO B 1 20 ? 6.587 13.942 49.637 1.00 28.65 21 PRO B CA 1
ATOM 681 C C . PRO B 1 20 ? 7.902 13.438 49.038 1.00 29.34 21 PRO B C 1
ATOM 682 O O . PRO B 1 20 ? 7.887 12.519 48.240 1.00 29.88 21 PRO B O 1
ATOM 686 N N . PRO B 1 21 ? 9.007 14.022 49.476 1.00 26.06 22 PRO B N 1
ATOM 687 C CA . PRO B 1 21 ? 10.346 13.613 49.014 1.00 25.84 22 PRO B CA 1
ATOM 688 C C . PRO B 1 21 ? 10.545 12.159 49.444 1.00 27.11 22 PRO B C 1
ATOM 689 O O . PRO B 1 21 ? 10.385 11.833 50.614 1.00 27.28 22 PRO B O 1
ATOM 693 N N . VAL B 1 22 ? 10.935 11.307 48.509 1.00 28.03 23 VAL B N 1
ATOM 694 C CA . VAL B 1 22 ? 11.096 9.887 48.820 1.00 28.92 23 VAL B CA 1
ATOM 695 C C . VAL B 1 22 ? 12.209 9.685 49.891 1.00 26.01 23 VAL B C 1
ATOM 696 O O . VAL B 1 22 ? 12.129 8.752 50.696 1.00 27.81 23 VAL B O 1
ATOM 700 N N . GLN B 1 23 ? 13.239 10.516 49.832 1.00 26.53 24 GLN B N 1
ATOM 701 C CA . GLN B 1 23 ? 14.380 10.393 50.763 1.00 26.31 24 GLN B CA 1
ATOM 702 C C . GLN B 1 23 ? 13.969 10.465 52.244 1.00 26.39 24 GLN B C 1
ATOM 703 O O . GLN B 1 23 ? 14.662 9.933 53.088 1.00 26.74 24 GLN B O 1
ATOM 709 N N . ILE B 1 24 ? 12.832 11.094 52.543 1.00 27.13 25 ILE B N 1
ATOM 710 C CA . ILE B 1 24 ? 12.467 11.221 53.946 1.00 28.01 25 ILE B CA 1
ATOM 711 C C . ILE B 1 24 ? 11.605 10.060 54.437 1.00 27.34 25 ILE B C 1
ATOM 712 O O . ILE B 1 24 ? 11.375 9.957 55.606 1.00 27.44 25 ILE B O 1
ATOM 717 N N . LEU B 1 25 ? 11.153 9.186 53.529 1.00 25.61 26 LEU B N 1
ATOM 718 C CA . LEU B 1 25 ? 10.234 8.146 53.912 1.00 27.66 26 LEU B CA 1
ATOM 719 C C . LEU B 1 25 ? 10.921 6.907 54.394 1.00 26.54 26 LEU B C 1
ATOM 720 O O . LEU B 1 25 ? 11.970 6.503 53.843 1.00 28.00 26 LEU B O 1
ATOM 725 N N . LYS B 1 26 ? 10.343 6.312 55.430 1.00 27.44 27 LYS B N 1
ATOM 726 C CA . LYS B 1 26 ? 10.913 5.136 56.050 1.00 28.70 27 LYS B CA 1
ATOM 727 C C . LYS B 1 26 ? 10.146 3.835 55.747 1.00 26.19 27 LYS B C 1
ATOM 728 O O . LYS B 1 26 ? 10.726 2.808 55.486 1.00 24.06 27 LYS B O 1
ATOM 734 N N . GLU B 1 27 ? 8.805 3.918 55.792 1.00 26.89 28 GLU B N 1
ATOM 735 C CA . GLU B 1 27 ? 7.959 2.726 55.703 1.00 25.86 28 GLU B CA 1
ATOM 736 C C . GLU B 1 27 ? 6.536 3.218 55.556 1.00 25.56 28 GLU B C 1
ATOM 737 O O . GLU B 1 27 ? 6.287 4.451 55.575 1.00 26.39 28 GLU B O 1
ATOM 743 N N . TRP B 1 28 ? 5.604 2.266 55.396 1.00 25.53 29 TRP B N 1
ATOM 744 C CA . TRP B 1 28 ? 4.195 2.587 55.282 1.00 25.29 29 TRP B CA 1
ATOM 745 C C . TRP B 1 28 ? 3.400 1.478 55.982 1.00 25.33 29 TRP B C 1
ATOM 746 O O . TRP B 1 28 ? 3.875 0.380 56.218 1.00 24.66 29 TRP B O 1
ATOM 757 N N . TYR B 1 29 ? 2.193 1.852 56.409 1.00 26.24 30 TYR B N 1
ATOM 758 C CA . TYR B 1 29 ? 1.229 0.883 56.866 1.00 27.38 30 TYR B CA 1
ATOM 759 C C . TYR B 1 29 ? -0.170 1.418 56.520 1.00 26.09 30 TYR B C 1
ATOM 760 O O . TYR B 1 29 ? -0.388 2.606 56.356 1.00 29.30 30 TYR B O 1
ATOM 769 N N . PRO B 1 30 ? -1.100 0.513 56.394 1.00 27.00 31 PRO B N 1
ATOM 770 C CA . PRO B 1 30 ? -2.476 0.957 56.056 1.00 27.35 31 PRO B CA 1
ATOM 771 C C . PRO B 1 30 ? -3.201 1.428 57.302 1.00 28.04 31 PRO B C 1
ATOM 772 O O . PRO B 1 30 ? -2.803 1.151 58.450 1.00 30.30 31 PRO B O 1
ATOM 776 N N . THR B 1 31 ? -4.273 2.170 57.121 1.00 26.86 32 THR B N 1
ATOM 777 C CA . THR B 1 31 ? -5.198 2.427 58.182 1.00 29.55 32 THR B CA 1
ATOM 778 C C . THR B 1 31 ? -6.164 1.254 58.294 1.00 32.02 32 THR B C 1
ATOM 779 O O . THR B 1 31 ? -6.387 0.496 57.290 1.00 32.87 32 THR B O 1
ATOM 783 N N . SER B 1 32 ? -6.861 1.212 59.435 1.00 32.70 33 SER B N 1
ATOM 784 C CA . SER B 1 32 ? -7.757 0.089 59.731 1.00 33.44 33 SER B CA 1
ATOM 785 C C . SER B 1 32 ? -8.836 -0.139 58.710 1.00 33.59 33 SER B C 1
ATOM 786 O O . SER B 1 32 ? -9.351 0.806 58.116 1.00 30.69 33 SER B O 1
ATOM 789 N N . PRO B 1 33 ? -9.255 -1.396 58.552 1.00 35.36 34 PRO B N 1
ATOM 790 C CA . PRO B 1 33 ? -10.371 -1.710 57.673 1.00 35.52 34 PRO B CA 1
ATOM 791 C C . PRO B 1 33 ? -11.641 -1.132 58.184 1.00 36.23 34 PRO B C 1
ATOM 792 O O . PRO B 1 33 ? -12.606 -1.094 57.444 1.00 38.46 34 PRO B O 1
ATOM 796 N N . ALA B 1 34 ? -11.634 -0.642 59.430 1.00 36.01 35 ALA B N 1
ATOM 797 C CA . ALA B 1 34 ? -12.835 -0.003 60.056 1.00 36.07 35 ALA B CA 1
ATOM 798 C C . ALA B 1 34 ? -13.087 1.395 59.565 1.00 35.80 35 ALA B C 1
ATOM 799 O O . ALA B 1 34 ? -14.189 1.945 59.705 1.00 35.38 35 ALA B O 1
ATOM 801 N N . CYS B 1 35 ? -12.036 1.996 59.019 1.00 34.27 36 CYS B N 1
ATOM 802 C CA . CYS B 1 35 ? -12.073 3.341 58.540 1.00 33.68 36 CYS B CA 1
ATOM 803 C C . CYS B 1 35 ? -13.071 3.454 57.405 1.00 36.57 36 CYS B C 1
ATOM 804 O O . CYS B 1 35 ? -13.191 2.529 56.586 1.00 36.04 36 CYS B O 1
ATOM 807 N N . PRO B 1 36 ? -13.774 4.565 57.363 1.00 39.05 37 PRO B N 1
ATOM 808 C CA . PRO B 1 36 ? -14.694 4.816 56.262 1.00 39.97 37 PRO B CA 1
ATOM 809 C C . PRO B 1 36 ? -14.076 4.759 54.855 1.00 40.28 37 PRO B C 1
ATOM 810 O O . PRO B 1 36 ? -14.686 4.229 53.945 1.00 42.77 37 PRO B O 1
ATOM 814 N N . LYS B 1 37 ? -12.894 5.321 54.657 1.00 39.33 38 LYS B N 1
ATOM 815 C CA . LYS B 1 37 ? -12.262 5.389 53.312 1.00 37.31 38 LYS B CA 1
ATOM 816 C C . LYS B 1 37 ? -10.830 4.830 53.511 1.00 36.26 38 LYS B C 1
ATOM 817 O O . LYS B 1 37 ? -10.226 5.073 54.564 1.00 37.85 38 LYS B O 1
ATOM 823 N N . PRO B 1 38 ? -10.359 3.972 52.623 1.00 31.54 39 PRO B N 1
ATOM 824 C CA . PRO B 1 38 ? -9.013 3.412 52.759 1.00 32.25 39 PRO B CA 1
ATOM 825 C C . PRO B 1 38 ? -7.932 4.482 52.749 1.00 31.11 39 PRO B C 1
ATOM 826 O O . PRO B 1 38 ? -8.056 5.490 52.142 1.00 34.49 39 PRO B O 1
ATOM 830 N N . GLY B 1 39 ? -6.875 4.274 53.508 1.00 30.44 40 GLY B N 1
ATOM 831 C CA . GLY B 1 39 ? -5.815 5.218 53.624 1.00 29.60 40 GLY B CA 1
ATOM 832 C C . GLY B 1 39 ? -4.574 4.441 53.865 1.00 29.44 40 GLY B C 1
ATOM 833 O O . GLY B 1 39 ? -4.672 3.323 54.295 1.00 30.75 40 GLY B O 1
ATOM 834 N N . VAL B 1 40 ? -3.447 5.050 53.570 1.00 28.38 41 VAL B N 1
ATOM 835 C CA . VAL B 1 40 ? -2.154 4.545 54.056 1.00 29.87 41 VAL B CA 1
ATOM 836 C C . VAL B 1 40 ? -1.418 5.664 54.751 1.00 30.43 41 VAL B C 1
ATOM 837 O O . VAL B 1 40 ? -1.628 6.859 54.492 1.00 28.54 41 VAL B O 1
ATOM 841 N N . ILE B 1 41 ? -0.503 5.295 55.632 1.00 26.57 42 ILE B N 1
ATOM 842 C CA . ILE B 1 41 ? 0.318 6.224 56.325 1.00 28.55 42 ILE B CA 1
ATOM 843 C C . ILE B 1 41 ? 1.700 6.006 55.784 1.00 26.13 42 ILE B C 1
ATOM 844 O O . ILE B 1 41 ? 2.221 4.886 55.771 1.00 28.79 42 ILE B O 1
ATOM 849 N N . LEU B 1 42 ? 2.250 7.081 55.246 1.00 27.13 43 LEU B N 1
ATOM 850 C CA . LEU B 1 42 ? 3.681 7.113 54.912 1.00 27.24 43 LEU B CA 1
ATOM 851 C C . LEU B 1 42 ? 4.368 7.705 56.096 1.00 29.03 43 LEU B C 1
ATOM 852 O O . LEU B 1 42 ? 4.090 8.860 56.461 1.00 31.03 43 LEU B O 1
ATOM 857 N N . LEU B 1 43 ? 5.289 6.944 56.685 1.00 27.81 44 LEU B N 1
ATOM 858 C CA . LEU B 1 43 ? 5.927 7.336 57.892 1.00 28.10 44 LEU B CA 1
ATOM 859 C C . LEU B 1 43 ? 7.322 7.872 57.559 1.00 27.07 44 LEU B C 1
ATOM 860 O O . LEU B 1 43 ? 8.110 7.166 56.929 1.00 26.38 44 LEU B O 1
ATOM 865 N N . THR B 1 44 ? 7.657 9.054 58.052 1.00 28.23 45 THR B N 1
ATOM 866 C CA . THR B 1 44 ? 8.954 9.608 57.796 1.00 28.18 45 THR B CA 1
ATOM 867 C C . THR B 1 44 ? 9.963 9.227 58.781 1.00 28.74 45 THR B C 1
ATOM 868 O O . THR B 1 44 ? 9.658 8.770 59.885 1.00 29.41 45 THR B O 1
ATOM 872 N N . LYS B 1 45 ? 11.229 9.427 58.391 1.00 29.21 46 LYS B N 1
ATOM 873 C CA . LYS B 1 45 ? 12.326 9.145 59.264 1.00 26.66 46 LYS B CA 1
ATOM 874 C C . LYS B 1 45 ? 12.276 9.924 60.593 1.00 26.22 46 LYS B C 1
ATOM 875 O O . LYS B 1 45 ? 12.831 9.506 61.619 1.00 28.80 46 LYS B O 1
ATOM 881 N N . ARG B 1 46 ? 11.674 11.112 60.525 1.00 27.13 47 ARG B N 1
ATOM 882 C CA . ARG B 1 46 ? 11.530 11.971 61.726 1.00 27.22 47 ARG B CA 1
ATOM 883 C C . ARG B 1 46 ? 10.250 11.652 62.512 1.00 28.31 47 ARG B C 1
ATOM 884 O O . ARG B 1 46 ? 10.093 12.165 63.574 1.00 31.80 47 ARG B O 1
ATOM 892 N N . GLY B 1 47 ? 9.426 10.732 62.018 1.00 29.17 48 GLY B N 1
ATOM 893 C CA . GLY B 1 47 ? 8.267 10.175 62.740 1.00 28.67 48 GLY B CA 1
ATOM 894 C C . GLY B 1 47 ? 6.961 10.803 62.354 1.00 31.06 48 GLY B C 1
ATOM 895 O O . GLY B 1 47 ? 5.946 10.589 62.967 1.00 32.69 48 GLY B O 1
ATOM 896 N N . ARG B 1 48 ? 6.980 11.544 61.262 1.00 29.89 49 ARG B N 1
ATOM 897 C CA . ARG B 1 48 ? 5.788 12.130 60.795 1.00 28.51 49 ARG B CA 1
ATOM 898 C C . ARG B 1 48 ? 4.898 11.128 60.065 1.00 27.98 49 ARG B C 1
ATOM 899 O O . ARG B 1 48 ? 5.315 10.431 59.125 1.00 29.00 49 ARG B O 1
ATOM 907 N N . GLN B 1 49 ? 3.612 11.159 60.403 1.00 28.71 50 GLN B N 1
ATOM 908 C CA . GLN B 1 49 ? 2.643 10.304 59.769 1.00 27.36 50 GLN B CA 1
ATOM 909 C C . GLN B 1 49 ? 1.912 11.084 58.651 1.00 30.15 50 GLN B C 1
ATOM 910 O O . GLN B 1 49 ? 1.237 12.037 58.944 1.00 31.56 50 GLN B O 1
ATOM 916 N N . ILE B 1 50 ? 2.048 10.662 57.406 1.00 27.71 51 ILE B N 1
ATOM 917 C CA . ILE B 1 50 ? 1.475 11.369 56.289 1.00 29.23 51 ILE B CA 1
ATOM 918 C C . ILE B 1 50 ? 0.395 10.487 55.698 1.00 29.29 51 ILE B C 1
ATOM 919 O O . ILE B 1 50 ? 0.627 9.410 55.167 1.00 29.74 51 ILE B O 1
ATOM 924 N N . CYS B 1 51 ? -0.865 10.947 55.767 1.00 29.38 52 CYS B N 1
ATOM 925 C CA . CYS B 1 51 ? -1.965 10.267 55.094 1.00 28.26 52 CYS B CA 1
ATOM 926 C C . CYS B 1 51 ? -1.859 10.430 53.613 1.00 28.15 52 CYS B C 1
ATOM 927 O O . CYS B 1 51 ? -1.718 11.517 53.101 1.00 29.41 52 CYS B O 1
ATOM 930 N N . ALA B 1 52 ? -1.988 9.300 52.964 1.00 28.25 53 ALA B N 1
ATOM 931 C CA . ALA B 1 52 ? -1.998 9.230 51.515 1.00 27.86 53 ALA B CA 1
ATOM 932 C C . ALA B 1 52 ? -3.045 8.313 50.996 1.00 28.24 53 ALA B C 1
ATOM 933 O O . ALA B 1 52 ? -3.501 7.412 51.663 1.00 27.68 53 ALA B O 1
ATOM 935 N N . ASP B 1 53 ? -3.462 8.553 49.759 1.00 27.41 54 ASP B N 1
ATOM 936 C CA . ASP B 1 53 ? -4.605 7.934 49.156 1.00 29.98 54 ASP B CA 1
ATOM 937 C C . ASP B 1 53 ? -4.149 6.803 48.250 1.00 30.75 54 ASP B C 1
ATOM 938 O O . ASP B 1 53 ? -3.619 7.027 47.132 1.00 29.43 54 ASP B O 1
ATOM 943 N N . PRO B 1 54 ? -4.412 5.546 48.686 1.00 31.11 55 PRO B N 1
ATOM 944 C CA . PRO B 1 54 ? -3.940 4.379 47.899 1.00 32.29 55 PRO B CA 1
ATOM 945 C C . PRO B 1 54 ? -4.640 4.221 46.555 1.00 30.36 55 PRO B C 1
ATOM 946 O O . PRO B 1 54 ? -4.186 3.454 45.701 1.00 31.09 55 PRO B O 1
ATOM 950 N N . SER B 1 55 ? -5.725 4.951 46.268 1.00 29.62 56 SER B N 1
ATOM 951 C CA . SER B 1 55 ? -6.231 4.968 44.933 1.00 29.91 56 SER B CA 1
ATOM 952 C C . SER B 1 55 ? -5.276 5.660 43.940 1.00 32.19 56 SER B C 1
ATOM 953 O O . SER B 1 55 ? -5.467 5.560 42.743 1.00 32.01 56 SER B O 1
ATOM 956 N N . LYS B 1 56 ? -4.298 6.408 44.423 1.00 29.42 57 LYS B N 1
ATOM 957 C CA . LYS B 1 56 ? -3.410 7.165 43.542 1.00 29.88 57 LYS B CA 1
ATOM 958 C C . LYS B 1 56 ? -2.151 6.371 43.104 1.00 28.72 57 LYS B C 1
ATOM 959 O O . LYS B 1 56 ? -1.460 5.791 43.921 1.00 28.62 57 LYS B O 1
ATOM 965 N N . ASN B 1 57 ? -1.793 6.465 41.841 1.00 31.76 58 ASN B N 1
ATOM 966 C CA . ASN B 1 57 ? -0.660 5.708 41.357 1.00 32.85 58 ASN B CA 1
ATOM 967 C C . ASN B 1 57 ? 0.658 6.013 42.006 1.00 32.57 58 ASN B C 1
ATOM 968 O O . ASN B 1 57 ? 1.397 5.096 42.331 1.00 32.24 58 ASN B O 1
ATOM 973 N N . TRP B 1 58 ? 0.945 7.287 42.269 1.00 33.40 59 TRP B N 1
ATOM 974 C CA . TRP B 1 58 ? 2.182 7.671 42.935 1.00 32.43 59 TRP B CA 1
ATOM 975 C C . TRP B 1 58 ? 2.263 7.056 44.338 1.00 31.75 59 TRP B C 1
ATOM 976 O O . TRP B 1 58 ? 3.334 6.625 44.783 1.00 31.23 59 TRP B O 1
ATOM 987 N N . VAL B 1 59 ? 1.129 6.970 45.009 1.00 29.49 60 VAL B N 1
ATOM 988 C CA . VAL B 1 59 ? 1.034 6.350 46.322 1.00 30.02 60 VAL B CA 1
ATOM 989 C C . VAL B 1 59 ? 1.313 4.854 46.234 1.00 29.86 60 VAL B C 1
ATOM 990 O O . VAL B 1 59 ? 2.094 4.305 46.996 1.00 30.82 60 VAL B O 1
ATOM 994 N N . ARG B 1 60 ? 0.717 4.181 45.293 1.00 27.85 61 ARG B N 1
ATOM 995 C CA . ARG B 1 60 ? 0.943 2.759 45.119 1.00 31.06 61 ARG B CA 1
ATOM 996 C C . ARG B 1 60 ? 2.367 2.501 44.746 1.00 31.98 61 ARG B C 1
ATOM 997 O O . ARG B 1 60 ? 2.923 1.566 45.216 1.00 31.07 61 ARG B O 1
ATOM 1005 N N . GLN B 1 61 ? 2.926 3.361 43.905 1.00 35.09 62 GLN B N 1
ATOM 1006 C CA . GLN B 1 61 ? 4.313 3.274 43.450 1.00 37.92 62 GLN B CA 1
ATOM 1007 C C . GLN B 1 61 ? 5.288 3.456 44.622 1.00 38.05 62 GLN B C 1
ATOM 1008 O O . GLN B 1 61 ? 6.278 2.728 44.691 1.00 37.59 62 GLN B O 1
ATOM 1014 N N . LEU B 1 62 ? 5.001 4.423 45.538 1.00 38.61 63 LEU B N 1
ATOM 1015 C CA . LEU B 1 62 ? 5.832 4.622 46.755 1.00 38.86 63 LEU B CA 1
ATOM 1016 C C . LEU B 1 62 ? 5.723 3.454 47.678 1.00 37.88 63 LEU B C 1
ATOM 1017 O O . LEU B 1 62 ? 6.750 2.991 48.204 1.00 40.34 63 LEU B O 1
ATOM 1022 N N . MET B 1 63 ? 4.508 2.988 47.893 1.00 37.11 64 MET B N 1
ATOM 1023 C CA . MET B 1 63 ? 4.230 1.822 48.701 1.00 36.99 64 MET B CA 1
ATOM 1024 C C . MET B 1 63 ? 5.113 0.666 48.320 1.00 39.22 64 MET B C 1
ATOM 1025 O O . MET B 1 63 ? 5.839 0.204 49.126 1.00 41.37 64 MET B O 1
ATOM 1030 N N . GLN B 1 64 ? 5.056 0.201 47.059 1.00 40.45 65 GLN B N 1
ATOM 1031 C CA . GLN B 1 64 ? 5.858 -0.981 46.606 1.00 40.44 65 GLN B CA 1
ATOM 1032 C C . GLN B 1 64 ? 7.356 -0.774 46.733 1.00 38.89 65 GLN B C 1
ATOM 1033 O O . GLN B 1 64 ? 8.111 -1.718 46.803 1.00 38.27 65 GLN B O 1
ATOM 1039 N N . ARG B 1 65 ? 7.793 0.473 46.757 1.00 38.38 66 ARG B N 1
ATOM 1040 C CA . ARG B 1 65 ? 9.181 0.774 46.956 1.00 38.20 66 ARG B CA 1
ATOM 1041 C C . ARG B 1 65 ? 9.607 0.969 48.417 1.00 36.55 66 ARG B C 1
ATOM 1042 O O . ARG B 1 65 ? 10.812 1.147 48.663 1.00 37.43 66 ARG B O 1
ATOM 1050 N N . LEU B 1 66 ? 8.657 0.988 49.362 1.00 32.42 67 LEU B N 1
ATOM 1051 C CA . LEU B 1 66 ? 8.951 1.135 50.791 1.00 30.62 67 LEU B CA 1
ATOM 1052 C C . LEU B 1 66 ? 8.572 -0.121 51.580 1.00 29.84 67 LEU B C 1
ATOM 1053 O O . LEU B 1 66 ? 7.629 -0.793 51.214 1.00 30.93 67 LEU B O 1
ATOM 1058 N N . PRO B 1 67 ? 9.256 -0.437 52.675 1.00 29.80 68 PRO B N 1
ATOM 1059 C CA . PRO B 1 67 ? 8.788 -1.541 53.499 1.00 29.00 68 PRO B CA 1
ATOM 1060 C C . PRO B 1 67 ? 7.418 -1.309 54.129 1.00 26.73 68 PRO B C 1
ATOM 1061 O O . PRO B 1 67 ? 7.085 -0.214 54.583 1.00 26.80 68 PRO B O 1
ATOM 1065 N N . ALA B 1 68 ? 6.627 -2.373 54.198 1.00 28.04 69 ALA B N 1
ATOM 1066 C CA . ALA B 1 68 ? 5.306 -2.363 54.833 1.00 26.87 69 ALA B CA 1
ATOM 1067 C C . ALA B 1 68 ? 5.479 -2.889 56.230 1.00 25.76 69 ALA B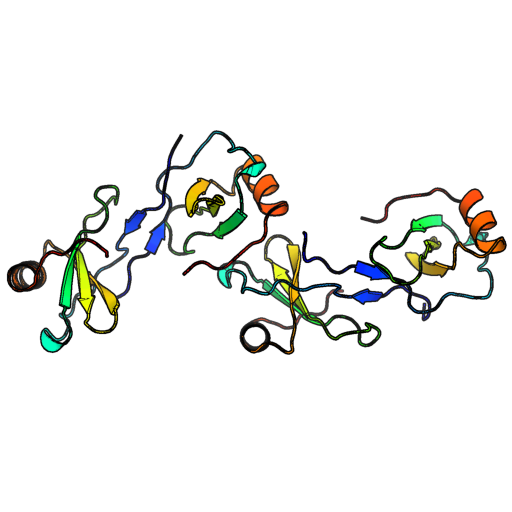 C 1
ATOM 1068 O O . ALA B 1 68 ? 5.769 -4.057 56.380 1.00 24.05 69 ALA B O 1
ATOM 1070 N N . ILE B 1 69 ? 5.361 -1.999 57.214 1.00 26.73 70 ILE B N 1
ATOM 1071 C CA . ILE B 1 69 ? 5.716 -2.300 58.600 1.00 26.58 70 ILE B CA 1
ATOM 1072 C C . ILE B 1 69 ? 4.569 -1.963 59.497 1.00 25.88 70 ILE B C 1
ATOM 1073 O O . ILE B 1 69 ? 4.109 -0.828 59.504 1.00 25.88 70 ILE B O 1
ATOM 1078 N N . ALA B 1 70 ? 4.084 -2.964 60.227 1.00 29.11 71 ALA B N 1
ATOM 1079 C CA . ALA B 1 70 ? 3.046 -2.777 61.248 1.00 32.91 71 ALA B CA 1
ATOM 1080 C C . ALA B 1 70 ? 3.470 -1.709 62.272 1.00 36.24 71 ALA B C 1
ATOM 1081 O O . ALA B 1 70 ? 4.614 -1.734 62.801 1.00 36.84 71 ALA B O 1
ATOM 1083 N N . HIS B 1 71 ? 2.534 -0.794 62.541 1.00 41.28 72 HIS B N 1
ATOM 1084 C CA . HIS B 1 71 ? 2.674 0.182 63.625 1.00 46.17 72 HIS B CA 1
ATOM 1085 C C . HIS B 1 71 ? 2.239 -0.528 64.894 1.00 49.09 72 HIS B C 1
ATOM 1086 O O . HIS B 1 71 ? 1.060 -0.790 65.100 1.00 51.53 72 HIS B O 1
ATOM 1093 N N . HIS B 1 72 ? 3.192 -0.878 65.727 1.00 54.06 73 HIS B N 1
ATOM 1094 C CA . HIS B 1 72 ? 2.954 -1.774 66.894 1.00 55.48 73 HIS B CA 1
ATOM 1095 C C . HIS B 1 72 ? 4.299 -2.348 67.284 1.00 55.73 73 HIS B C 1
ATOM 1096 O O . HIS B 1 72 ? 5.358 -1.775 66.970 1.00 56.16 73 HIS B O 1
ATOM 1103 N N . VAL C 1 4 ? 31.873 7.758 37.214 1.00 51.00 5 VAL C N 1
ATOM 1104 C CA . VAL C 1 4 ? 30.480 8.164 37.648 1.00 51.32 5 VAL C CA 1
ATOM 1105 C C . VAL C 1 4 ? 29.967 9.413 36.881 1.00 51.48 5 VAL C C 1
ATOM 1106 O O . VAL C 1 4 ? 29.770 10.488 37.469 1.00 54.35 5 VAL C O 1
ATOM 1110 N N . SER C 1 5 ? 29.717 9.253 35.587 1.00 50.57 6 SER C N 1
ATOM 1111 C CA . SER C 1 5 ? 29.088 10.281 34.752 1.00 50.05 6 SER C CA 1
ATOM 1112 C C . SER C 1 5 ? 28.343 11.429 35.470 1.00 48.63 6 SER C C 1
ATOM 1113 O O . SER C 1 5 ? 28.927 12.390 36.005 1.00 50.17 6 SER C O 1
ATOM 1116 N N . TYR C 1 6 ? 27.019 11.255 35.404 1.00 46.94 7 TYR C N 1
ATOM 1117 C CA . TYR C 1 6 ? 25.920 11.870 36.132 1.00 43.99 7 TYR C CA 1
ATOM 1118 C C . TYR C 1 6 ? 25.658 13.395 36.253 1.00 40.95 7 TYR C C 1
ATOM 1119 O O . TYR C 1 6 ? 26.385 14.270 35.768 1.00 39.96 7 TYR C O 1
ATOM 1128 N N . THR C 1 7 ? 24.505 13.626 36.846 1.00 36.83 8 THR C N 1
ATOM 1129 C CA . THR C 1 7 ? 23.884 14.883 37.031 1.00 35.48 8 THR C CA 1
ATOM 1130 C C . THR C 1 7 ? 24.479 15.769 38.210 1.00 33.85 8 THR C C 1
ATOM 1131 O O . THR C 1 7 ? 25.177 15.287 39.131 1.00 35.71 8 THR C O 1
ATOM 1135 N N . PRO C 1 8 ? 24.261 17.077 38.148 1.00 30.89 9 PRO C N 1
ATOM 1136 C CA . PRO C 1 8 ? 24.549 17.908 39.288 1.00 30.12 9 PRO C CA 1
ATOM 1137 C C . PRO C 1 8 ? 23.571 17.743 40.415 1.00 30.06 9 PRO C C 1
ATOM 1138 O O . PRO C 1 8 ? 22.480 17.256 40.221 1.00 30.51 9 PRO C O 1
ATOM 1142 N N . ASN C 1 9 ? 23.969 18.108 41.631 1.00 29.11 10 ASN C N 1
ATOM 1143 C CA . ASN C 1 9 ? 23.060 18.139 42.702 1.00 28.91 10 ASN C CA 1
ATOM 1144 C C . ASN C 1 9 ? 22.918 19.513 43.212 1.00 27.50 10 ASN C C 1
ATOM 1145 O O . ASN C 1 9 ? 23.859 20.297 43.090 1.00 25.06 10 ASN C O 1
ATOM 1150 N N . SER C 1 10 ? 21.786 19.764 43.827 1.00 30.81 11 SER C N 1
ATOM 1151 C CA . SER C 1 10 ? 21.428 21.004 44.401 1.00 29.34 11 SER C CA 1
ATOM 1152 C C . SER C 1 10 ? 21.628 20.971 45.885 1.00 29.64 11 SER C C 1
ATOM 1153 O O . SER C 1 10 ? 21.012 20.185 46.582 1.00 29.07 11 SER C O 1
ATOM 1156 N N . CYS C 1 11 ? 22.543 21.787 46.390 1.00 27.92 12 CYS C N 1
ATOM 1157 C CA . CYS C 1 11 ? 22.965 21.708 47.766 1.00 28.05 12 CYS C CA 1
ATOM 1158 C C . CYS C 1 11 ? 23.145 23.067 48.394 1.00 26.89 12 CYS C C 1
ATOM 1159 O O . CYS C 1 11 ? 23.408 24.052 47.735 1.00 26.63 12 CYS C O 1
ATOM 1162 N N . CYS C 1 12 ? 23.061 23.112 49.712 1.00 28.81 13 CYS C N 1
ATOM 1163 C CA . CYS C 1 12 ? 23.227 24.364 50.473 1.00 29.08 13 CYS C CA 1
ATOM 1164 C C . CYS C 1 12 ? 24.609 24.597 50.992 1.00 29.46 13 CYS C C 1
ATOM 1165 O O . CYS C 1 12 ? 25.123 23.753 51.661 1.00 31.67 13 CYS C O 1
ATOM 1168 N N . TYR C 1 13 ? 25.210 25.728 50.624 1.00 29.80 14 TYR C N 1
ATOM 1169 C CA . TYR C 1 13 ? 26.605 26.006 50.982 1.00 31.65 14 TYR C CA 1
ATOM 1170 C C . TYR C 1 13 ? 26.761 26.923 52.174 1.00 34.52 14 TYR C C 1
ATOM 1171 O O . TYR C 1 13 ? 27.853 27.042 52.738 1.00 38.99 14 TYR C O 1
ATOM 1180 N N . GLY C 1 14 ? 25.719 27.629 52.465 1.00 36.27 15 GLY C N 1
ATOM 1181 C CA . GLY C 1 14 ? 25.550 28.335 53.723 1.00 36.07 15 GLY C CA 1
ATOM 1182 C C . GLY C 1 14 ? 24.095 28.238 54.057 1.00 33.14 15 GLY C C 1
ATOM 1183 O O . GLY C 1 14 ? 23.266 27.841 53.192 1.00 34.14 15 GLY C O 1
ATOM 1184 N N . PHE C 1 15 ? 23.758 28.694 55.260 1.00 31.45 16 PHE C N 1
ATOM 1185 C CA . PHE C 1 15 ? 22.376 28.641 55.710 1.00 29.94 16 PHE C CA 1
ATOM 1186 C C . PHE C 1 15 ? 21.886 29.946 56.249 1.00 26.84 16 PHE C C 1
ATOM 1187 O O . PHE C 1 15 ? 22.668 30.661 56.887 1.00 27.12 16 PHE C O 1
ATOM 1195 N N . GLN C 1 16 ? 20.616 30.238 56.077 1.00 29.65 17 GLN C N 1
ATOM 1196 C CA . GLN C 1 16 ? 19.991 31.356 56.742 1.00 29.55 17 GLN C CA 1
ATOM 1197 C C . GLN C 1 16 ? 19.905 31.039 58.223 1.00 30.50 17 GLN C C 1
ATOM 1198 O O . GLN C 1 16 ? 19.231 30.086 58.595 1.00 32.92 17 GLN C O 1
ATOM 1204 N N . GLN C 1 17 ? 20.561 31.875 59.026 1.00 29.30 18 GLN C N 1
ATOM 1205 C CA . GLN C 1 17 ? 20.658 31.720 60.482 1.00 31.29 18 GLN C CA 1
ATOM 1206 C C . GLN C 1 17 ? 19.529 32.320 61.267 1.00 31.23 18 GLN C C 1
ATOM 1207 O O . GLN C 1 17 ? 19.262 31.852 62.341 1.00 33.51 18 GLN C O 1
ATOM 1213 N N . HIS C 1 18 ? 18.765 33.231 60.672 1.00 33.65 19 HIS C N 1
ATOM 1214 C CA . HIS C 1 18 ? 17.647 33.903 61.279 1.00 33.11 19 HIS C CA 1
ATOM 1215 C C . HIS C 1 18 ? 16.372 33.379 60.720 1.00 31.21 19 HIS C C 1
ATOM 1216 O O . HIS C 1 18 ? 16.221 33.340 59.496 1.00 30.94 19 HIS C O 1
ATOM 1223 N N . PRO C 1 19 ? 15.432 32.938 61.562 1.00 28.96 20 PRO C N 1
ATOM 1224 C CA . PRO C 1 19 ? 14.173 32.354 61.073 1.00 27.36 20 PRO C CA 1
ATOM 1225 C C . PRO C 1 19 ? 13.319 33.311 60.233 1.00 25.91 20 PRO C C 1
ATOM 1226 O O . PRO C 1 19 ? 13.205 34.458 60.582 1.00 24.27 20 PRO C O 1
ATOM 1230 N N . PRO C 1 20 ? 12.794 32.806 59.113 1.00 26.97 21 PRO C N 1
ATOM 1231 C CA . PRO C 1 20 ? 11.879 33.584 58.313 1.00 27.18 21 PRO C CA 1
ATOM 1232 C C . PRO C 1 20 ? 10.474 33.574 58.930 1.00 27.68 21 PRO C C 1
ATOM 1233 O O . PRO C 1 20 ? 10.138 32.722 59.765 1.00 27.27 21 PRO C O 1
ATOM 1237 N N . PRO C 1 21 ? 9.668 34.519 58.512 1.00 27.51 22 PRO C N 1
ATOM 1238 C CA . PRO C 1 21 ? 8.312 34.602 58.998 1.00 27.66 22 PRO C CA 1
ATOM 1239 C C . PRO C 1 21 ? 7.577 33.339 58.553 1.00 28.76 22 PRO C C 1
ATOM 1240 O O . PRO C 1 21 ? 7.573 32.981 57.362 1.00 28.05 22 PRO C O 1
ATOM 1244 N N . VAL C 1 22 ? 6.980 32.634 59.495 1.00 29.25 23 VAL C N 1
ATOM 1245 C CA . VAL C 1 22 ? 6.249 31.423 59.128 1.00 30.84 23 VAL C CA 1
ATOM 1246 C C . VAL C 1 22 ? 5.186 31.677 58.066 1.00 29.00 23 VAL C C 1
ATOM 1247 O O . VAL C 1 22 ? 4.889 30.821 57.253 1.00 29.01 23 VAL C O 1
ATOM 1251 N N . GLN C 1 23 ? 4.594 32.853 58.130 1.00 28.28 24 GLN C N 1
ATOM 1252 C CA . GLN C 1 23 ? 3.519 33.197 57.288 1.00 28.25 24 GLN C CA 1
ATOM 1253 C C . GLN C 1 23 ? 3.811 33.050 55.793 1.00 27.96 24 GLN C C 1
ATOM 1254 O O . GLN C 1 23 ? 2.936 32.773 55.008 1.00 27.33 24 GLN C O 1
ATOM 1260 N N . ILE C 1 24 ? 5.074 33.229 55.413 1.00 27.81 25 ILE C N 1
ATOM 1261 C CA . ILE C 1 24 ? 5.443 33.221 54.009 1.00 28.44 25 ILE C CA 1
ATOM 1262 C C . ILE C 1 24 ? 5.855 31.832 53.501 1.00 27.76 25 ILE C C 1
ATOM 1263 O O . ILE C 1 24 ? 6.155 31.691 52.323 1.00 29.15 25 ILE C O 1
ATOM 1268 N N . LEU C 1 25 ? 5.878 30.823 54.393 1.00 29.24 26 LEU C N 1
ATOM 1269 C CA . LEU C 1 25 ? 6.445 29.498 54.093 1.00 27.78 26 LEU C CA 1
ATOM 1270 C C . LEU C 1 25 ? 5.281 28.593 53.595 1.00 29.85 26 LEU C C 1
ATOM 1271 O O . LEU C 1 25 ? 4.125 28.595 54.142 1.00 31.08 26 LEU C O 1
ATOM 1276 N N . LYS C 1 26 ? 5.554 27.879 52.515 1.00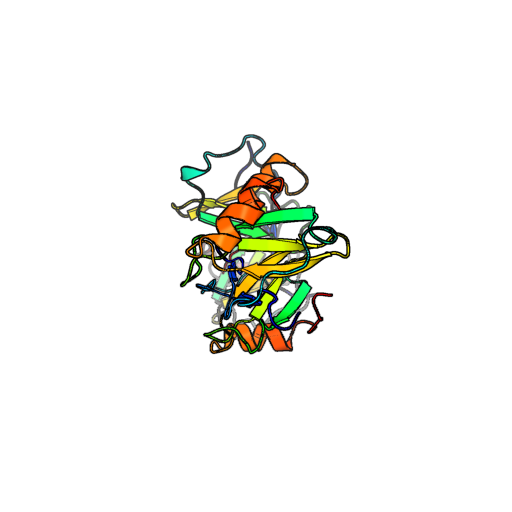 28.09 27 LYS C N 1
ATOM 1277 C CA . LYS C 1 26 ? 4.606 26.997 51.887 1.00 29.09 27 LYS C CA 1
ATOM 1278 C C . LYS C 1 26 ? 4.857 25.512 52.251 1.00 27.90 27 LYS C C 1
ATOM 1279 O O . LYS C 1 26 ? 3.940 24.733 52.594 1.00 26.76 27 LYS C O 1
ATOM 1285 N N . GLU C 1 27 ? 6.108 25.099 52.112 1.00 28.24 28 GLU C N 1
ATOM 1286 C CA . GLU C 1 27 ? 6.491 23.713 52.274 1.00 27.91 28 GLU C CA 1
ATOM 1287 C C . GLU C 1 27 ? 8.003 23.645 52.465 1.00 29.18 28 GLU C C 1
ATOM 1288 O O . GLU C 1 27 ? 8.671 24.646 52.380 1.00 29.66 28 GLU C O 1
ATOM 1294 N N . TRP C 1 28 ? 8.501 22.446 52.762 1.00 29.61 29 TRP C N 1
ATOM 1295 C CA . TRP C 1 28 ? 9.952 22.194 52.735 1.00 27.45 29 TRP C CA 1
ATOM 1296 C C . TRP C 1 28 ? 10.301 20.887 52.060 1.00 28.35 29 TRP C C 1
ATOM 1297 O O . TRP C 1 28 ? 9.443 19.996 51.885 1.00 28.16 29 TRP C O 1
ATOM 1308 N N . TYR C 1 29 ? 11.584 20.784 51.670 1.00 30.41 30 TYR C N 1
ATOM 1309 C CA . TYR C 1 29 ? 12.072 19.529 51.137 1.00 28.43 30 TYR C CA 1
ATOM 1310 C C . TYR C 1 29 ? 13.560 19.516 51.400 1.00 29.03 30 TYR C C 1
ATOM 1311 O O . TYR C 1 29 ? 14.150 20.584 51.401 1.00 27.25 30 TYR C O 1
ATOM 1320 N N . PRO C 1 30 ? 14.126 18.346 51.668 1.00 28.17 31 PRO C N 1
ATOM 1321 C CA . PRO C 1 30 ? 15.573 18.228 51.960 1.00 28.25 31 PRO C CA 1
ATOM 1322 C C . PRO C 1 30 ? 16.340 18.377 50.671 1.00 29.21 31 PRO C C 1
ATOM 1323 O O . PRO C 1 30 ? 15.797 18.263 49.537 1.00 28.96 31 PRO C O 1
ATOM 1327 N N . THR C 1 31 ? 17.578 18.757 50.792 1.00 29.36 32 THR C N 1
ATOM 1328 C CA . THR C 1 31 ? 18.495 18.703 49.644 1.00 30.64 32 THR C CA 1
ATOM 1329 C C . THR C 1 31 ? 18.917 17.267 49.396 1.00 30.34 32 THR C C 1
ATOM 1330 O O . THR C 1 31 ? 18.666 16.396 50.208 1.00 32.46 32 THR C O 1
ATOM 1334 N N . SER C 1 32 ? 19.591 17.027 48.301 1.00 29.12 33 SER C N 1
ATOM 1335 C CA . SER C 1 32 ? 20.076 15.689 47.962 1.00 32.14 33 SER C CA 1
ATOM 1336 C C . SER C 1 32 ? 20.864 15.048 49.074 1.00 31.57 33 SER C C 1
ATOM 1337 O O . SER C 1 32 ? 21.622 15.725 49.705 1.00 28.91 33 SER C O 1
ATOM 1340 N N . PRO C 1 33 ? 20.767 13.729 49.291 1.00 34.78 34 PRO C N 1
ATOM 1341 C CA . PRO C 1 33 ? 21.562 13.091 50.329 1.00 33.91 34 PRO C CA 1
ATOM 1342 C C . PRO C 1 33 ? 23.047 13.055 49.952 1.00 31.99 34 PRO C C 1
ATOM 1343 O O . PRO C 1 33 ? 23.912 12.688 50.743 1.00 37.29 34 PRO C O 1
ATOM 1347 N N . ALA C 1 34 ? 23.317 13.351 48.696 1.00 29.58 35 ALA C N 1
ATOM 1348 C CA . ALA C 1 34 ? 24.667 13.459 48.147 1.00 32.29 35 ALA C CA 1
ATOM 1349 C C . ALA C 1 34 ? 25.423 14.680 48.679 1.00 29.33 35 ALA C C 1
ATOM 1350 O O . ALA C 1 34 ? 26.642 14.737 48.580 1.00 31.28 35 ALA C O 1
ATOM 1352 N N . CYS C 1 35 ? 24.698 15.656 49.224 1.00 27.76 36 CYS C N 1
ATOM 1353 C CA . CYS C 1 35 ? 25.258 16.976 49.509 1.00 26.73 36 CYS C CA 1
ATOM 1354 C C . CYS C 1 35 ? 26.284 16.905 50.621 1.00 27.73 36 CYS C C 1
ATOM 1355 O O . CYS C 1 35 ? 26.218 16.049 51.479 1.00 28.09 36 CYS C O 1
ATOM 1358 N N . PRO C 1 36 ? 27.291 17.767 50.558 1.00 26.97 37 PRO C N 1
ATOM 1359 C CA . PRO C 1 36 ? 28.335 17.746 51.562 1.00 27.95 37 PRO C CA 1
ATOM 1360 C C . PRO C 1 36 ? 27.792 18.027 52.976 1.00 28.44 37 PRO C C 1
ATOM 1361 O O . PRO C 1 36 ? 28.281 17.468 53.997 1.00 26.81 37 PRO C O 1
ATOM 1365 N N . LYS C 1 37 ? 26.750 18.879 53.040 1.00 30.10 38 LYS C N 1
ATOM 1366 C CA . LYS C 1 37 ? 26.196 19.218 54.353 1.00 33.93 38 LYS C CA 1
ATOM 1367 C C . LYS C 1 37 ? 24.662 19.039 54.231 1.00 31.35 38 LYS C C 1
ATOM 1368 O O . LYS C 1 37 ? 24.046 19.580 53.274 1.00 32.66 38 LYS C O 1
ATOM 1374 N N . PRO C 1 38 ? 24.007 18.297 55.134 1.00 28.31 39 PRO C N 1
ATOM 1375 C CA . PRO C 1 38 ? 22.549 18.117 55.083 1.00 30.90 39 PRO C CA 1
ATOM 1376 C C . PRO C 1 38 ? 21.822 19.475 55.167 1.00 29.16 39 PRO C C 1
ATOM 1377 O O . PRO C 1 38 ? 22.233 20.311 55.985 1.00 29.85 39 PRO C O 1
ATOM 1381 N N . GLY C 1 39 ? 20.886 19.709 54.282 1.00 27.05 40 GLY C N 1
ATOM 1382 C CA . GLY C 1 39 ? 20.172 20.966 54.236 1.00 29.20 40 GLY C CA 1
ATOM 1383 C C . GLY C 1 39 ? 18.725 20.690 54.033 1.00 28.95 40 GLY C C 1
ATOM 1384 O O . GLY C 1 39 ? 18.292 19.629 53.589 1.00 29.76 40 GLY C O 1
ATOM 1385 N N . VAL C 1 40 ? 17.920 21.662 54.397 1.00 30.57 41 VAL C N 1
ATOM 1386 C CA . VAL C 1 40 ? 16.560 21.711 53.902 1.00 31.58 41 VAL C CA 1
ATOM 1387 C C . VAL C 1 40 ? 16.289 23.049 53.254 1.00 28.46 41 VAL C C 1
ATOM 1388 O O . VAL C 1 40 ? 16.967 24.057 53.494 1.00 28.56 41 VAL C O 1
ATOM 1392 N N . ILE C 1 41 ? 15.310 23.008 52.333 1.00 28.82 42 ILE C N 1
ATOM 1393 C CA . ILE C 1 41 ? 14.830 24.178 51.706 1.00 30.36 42 ILE C CA 1
ATOM 1394 C C . ILE C 1 41 ? 13.477 24.495 52.305 1.00 30.33 42 ILE C C 1
ATOM 1395 O O . ILE C 1 41 ? 12.570 23.669 52.243 1.00 31.86 42 ILE C O 1
ATOM 1400 N N . LEU C 1 42 ? 13.390 25.691 52.856 1.00 29.63 43 LEU C N 1
ATOM 1401 C CA . LEU C 1 42 ? 12.088 26.286 53.267 1.00 29.00 43 LEU C CA 1
ATOM 1402 C C . LEU C 1 42 ? 11.619 27.057 52.079 1.00 26.65 43 LEU C C 1
ATOM 1403 O O . LEU C 1 42 ? 12.208 28.129 51.791 1.00 27.17 43 LEU C O 1
ATOM 1408 N N . LEU C 1 43 ? 10.593 26.562 51.328 1.00 28.91 44 LEU C N 1
ATOM 1409 C CA . LEU C 1 43 ? 10.133 27.245 50.177 1.00 29.07 44 LEU C CA 1
ATOM 1410 C C . LEU C 1 43 ? 9.041 28.251 50.504 1.00 29.45 44 LEU C C 1
ATOM 1411 O O . LEU C 1 43 ? 8.033 27.886 51.103 1.00 27.89 44 LEU C O 1
ATOM 1416 N N . THR C 1 44 ? 9.156 29.480 50.009 1.00 30.73 45 THR C N 1
ATOM 1417 C CA . THR C 1 44 ? 8.136 30.510 50.338 1.00 27.51 45 THR C CA 1
ATOM 1418 C C . THR C 1 44 ? 7.066 30.442 49.331 1.00 29.02 45 THR C C 1
ATOM 1419 O O . THR C 1 44 ? 7.210 29.808 48.281 1.00 28.41 45 THR C O 1
ATOM 1423 N N . LYS C 1 45 ? 5.938 31.087 49.680 1.00 26.10 46 LYS C N 1
ATOM 1424 C CA . LYS C 1 45 ? 4.775 31.159 48.804 1.00 26.35 46 LYS C CA 1
ATOM 1425 C C . LYS C 1 45 ? 5.117 31.792 47.475 1.00 28.24 46 LYS C C 1
ATOM 1426 O O . LYS C 1 45 ? 4.436 31.510 46.462 1.00 28.73 46 LYS C O 1
ATOM 1432 N N . ARG C 1 46 ? 6.118 32.681 47.469 1.00 28.37 47 ARG C N 1
ATOM 1433 C CA . ARG C 1 46 ? 6.532 33.364 46.226 1.00 29.50 47 ARG C CA 1
ATOM 1434 C C . ARG C 1 46 ? 7.584 32.537 45.464 1.00 29.91 47 ARG C C 1
ATOM 1435 O O . ARG C 1 46 ? 7.954 32.902 44.347 1.00 31.46 47 ARG C O 1
ATOM 1443 N N . GLY C 1 47 ? 8.005 31.430 46.043 1.00 28.76 48 GLY C N 1
ATOM 1444 C CA . GLY C 1 47 ? 8.837 30.495 45.374 1.00 29.60 48 GLY C CA 1
ATOM 1445 C C . GLY C 1 47 ? 10.311 30.629 45.674 1.00 32.01 48 GLY C C 1
ATOM 1446 O O . GLY C 1 47 ? 11.141 30.024 45.035 1.00 31.37 48 GLY C O 1
ATOM 1447 N N . ARG C 1 48 ? 10.612 31.389 46.703 1.00 30.63 49 ARG C N 1
ATOM 1448 C CA . ARG C 1 48 ? 11.977 31.580 47.082 1.00 30.50 49 ARG C CA 1
ATOM 1449 C C . ARG C 1 48 ? 12.415 30.346 47.833 1.00 29.11 49 ARG C C 1
ATOM 1450 O O . ARG C 1 48 ? 11.713 29.867 48.707 1.00 28.09 49 ARG C O 1
ATOM 1458 N N . GLN C 1 49 ? 13.634 29.878 47.540 1.00 29.80 50 GLN C N 1
ATOM 1459 C CA . GLN C 1 49 ? 14.258 28.756 48.245 1.00 29.04 50 GLN C CA 1
ATOM 1460 C C . GLN C 1 49 ? 15.265 29.225 49.287 1.00 27.68 50 GLN C C 1
ATOM 1461 O O . GLN C 1 49 ? 16.287 29.811 48.958 1.00 33.99 50 GLN C O 1
ATOM 1467 N N . ILE C 1 50 ? 14.924 29.021 50.551 1.00 27.06 51 ILE C N 1
ATOM 1468 C CA . ILE C 1 50 ? 15.762 29.398 51.735 1.00 27.12 51 ILE C CA 1
ATOM 1469 C C . ILE C 1 50 ? 16.408 28.159 52.270 1.00 26.66 51 ILE C C 1
ATOM 1470 O O . ILE C 1 50 ? 15.763 27.214 52.785 1.00 27.65 51 ILE C O 1
ATOM 1475 N N . CYS C 1 51 ? 17.744 28.142 52.149 1.00 27.64 52 CYS C N 1
ATOM 1476 C CA . CYS C 1 51 ? 18.546 27.124 52.794 1.00 28.58 52 CYS C CA 1
ATOM 1477 C C . CYS C 1 51 ? 18.484 27.228 54.270 1.00 29.66 52 CYS C C 1
ATOM 1478 O O . CYS C 1 51 ? 18.806 28.259 54.796 1.00 28.75 52 CYS C O 1
ATOM 1481 N N . ALA C 1 52 ? 18.181 26.112 54.935 1.00 28.38 53 ALA C N 1
ATOM 1482 C CA . ALA C 1 52 ? 18.160 26.067 56.372 1.00 28.07 53 ALA C CA 1
ATOM 1483 C C . ALA C 1 52 ? 18.836 24.790 56.905 1.00 28.59 53 ALA C C 1
ATOM 1484 O O . ALA C 1 52 ? 18.886 23.768 56.231 1.00 27.76 53 ALA C O 1
ATOM 1486 N N . ASP C 1 53 ? 19.350 24.839 58.127 1.00 29.37 54 ASP C N 1
ATOM 1487 C CA . ASP C 1 53 ? 20.075 23.698 58.653 1.00 29.87 54 ASP C CA 1
ATOM 1488 C C . ASP C 1 53 ? 19.216 22.843 59.552 1.00 31.29 54 ASP C C 1
ATOM 1489 O O . ASP C 1 53 ? 18.869 23.287 60.640 1.00 30.42 54 ASP C O 1
ATOM 1494 N N . PRO C 1 54 ? 18.895 21.618 59.148 1.00 30.37 55 PRO C N 1
ATOM 1495 C CA . PRO C 1 54 ? 18.001 20.794 59.973 1.00 30.45 55 PRO C CA 1
ATOM 1496 C C . PRO C 1 54 ? 18.551 20.335 61.283 1.00 29.21 55 PRO C C 1
ATOM 1497 O O . PRO C 1 54 ? 17.832 19.764 62.046 1.00 31.44 55 PRO C O 1
ATOM 1501 N N . SER C 1 55 ? 19.814 20.637 61.606 1.00 26.44 56 SER C N 1
ATOM 1502 C CA . SER C 1 55 ? 20.370 20.338 62.898 1.00 28.15 56 SER C CA 1
ATOM 1503 C C . SER C 1 55 ? 20.029 21.388 63.903 1.00 26.51 56 SER C C 1
ATOM 1504 O O . SER C 1 55 ? 20.271 21.208 65.085 1.00 26.90 56 SER C O 1
ATOM 1507 N N . LYS C 1 56 ? 19.529 22.526 63.481 1.00 26.10 57 LYS C N 1
ATOM 1508 C CA . LYS C 1 56 ? 18.981 23.535 64.349 1.00 26.66 57 LYS C CA 1
ATOM 1509 C C . LYS C 1 56 ? 17.546 23.264 64.800 1.00 25.60 57 LYS C C 1
ATOM 1510 O O . LYS C 1 56 ? 16.669 23.015 63.993 1.00 25.57 57 LYS C O 1
ATOM 1516 N N . ASN C 1 57 ? 17.321 23.444 66.083 1.00 29.23 58 ASN C N 1
ATOM 1517 C CA . ASN C 1 57 ? 15.980 23.206 66.648 1.00 29.67 58 ASN C CA 1
ATOM 1518 C C . ASN C 1 57 ? 14.927 24.046 65.996 1.00 29.54 58 ASN C C 1
ATOM 1519 O O . ASN C 1 57 ? 13.806 23.574 65.747 1.00 28.48 58 ASN C O 1
ATOM 1524 N N . TRP C 1 58 ? 15.246 25.313 65.707 1.00 29.39 59 TRP C N 1
ATOM 1525 C CA . TRP C 1 58 ? 14.233 26.199 65.112 1.00 28.29 59 TRP C CA 1
ATOM 1526 C C . TRP C 1 58 ? 13.785 25.760 63.725 1.00 27.68 59 TRP C C 1
ATOM 1527 O O . TRP C 1 58 ? 12.616 25.900 63.392 1.00 25.47 59 TRP C O 1
ATOM 1538 N N . VAL C 1 59 ? 14.716 25.164 62.989 1.00 25.57 60 VAL C N 1
ATOM 1539 C CA . VAL C 1 59 ? 14.463 24.652 61.685 1.00 27.67 60 VAL C CA 1
ATOM 1540 C C . VAL C 1 59 ? 13.627 23.395 61.807 1.00 28.52 60 VAL C C 1
ATOM 1541 O O . VAL C 1 59 ? 12.694 23.208 61.118 1.00 27.72 60 VAL C O 1
ATOM 1545 N N . ARG C 1 60 ? 13.974 22.509 62.720 1.00 27.83 61 ARG C N 1
ATOM 1546 C CA . ARG C 1 60 ? 13.165 21.316 62.966 1.00 30.38 61 ARG C CA 1
ATOM 1547 C C . ARG C 1 60 ? 11.765 21.647 63.284 1.00 31.15 61 ARG C C 1
ATOM 1548 O O . ARG C 1 60 ? 10.870 20.987 62.835 1.00 32.92 61 ARG C O 1
ATOM 1556 N N . GLN C 1 61 ? 11.570 22.604 64.177 1.00 31.10 62 GLN C N 1
ATOM 1557 C CA . GLN C 1 61 ? 10.220 23.071 64.484 1.00 31.40 62 GLN C CA 1
ATOM 1558 C C . GLN C 1 61 ? 9.425 23.630 63.311 1.00 32.71 62 GLN C C 1
ATOM 1559 O O . GLN C 1 61 ? 8.196 23.397 63.236 1.00 32.43 62 GLN C O 1
ATOM 1565 N N . LEU C 1 62 ? 10.052 24.454 62.460 1.00 33.39 63 LEU C N 1
ATOM 1566 C CA . LEU C 1 62 ? 9.358 24.966 61.277 1.00 33.56 63 LEU C CA 1
ATOM 1567 C C . LEU C 1 62 ? 9.008 23.810 60.359 1.00 33.26 63 LEU C C 1
ATOM 1568 O O . LEU C 1 62 ? 7.930 23.793 59.794 1.00 32.72 63 LEU C O 1
ATOM 1573 N N . MET C 1 63 ? 9.941 22.856 60.261 1.00 32.95 64 MET C N 1
ATOM 1574 C CA . MET C 1 63 ? 9.744 21.679 59.400 1.00 31.30 64 MET C CA 1
ATOM 1575 C C . MET C 1 63 ? 8.489 20.955 59.894 1.00 33.17 64 MET C C 1
ATOM 1576 O O . MET C 1 63 ? 7.635 20.641 59.115 1.00 33.23 64 MET C O 1
ATOM 1581 N N . GLN C 1 64 ? 8.398 20.726 61.201 1.00 32.74 65 GLN C N 1
ATOM 1582 C CA . GLN C 1 64 ? 7.320 19.965 61.771 1.00 34.38 65 GLN C CA 1
ATOM 1583 C C . GLN C 1 64 ? 5.950 20.519 61.376 1.00 34.09 65 GLN C C 1
ATOM 1584 O O . GLN C 1 64 ? 4.999 19.773 61.191 1.00 32.89 65 GLN C O 1
ATOM 1590 N N . ARG C 1 65 ? 5.875 21.836 61.300 1.00 33.13 66 ARG C N 1
ATOM 1591 C CA . ARG C 1 65 ? 4.627 22.540 61.026 1.00 33.09 66 ARG C CA 1
ATOM 1592 C C . ARG C 1 65 ? 4.386 22.862 59.525 1.00 30.88 66 ARG C C 1
ATOM 1593 O O . ARG C 1 65 ? 3.467 23.599 59.218 1.00 30.42 66 ARG C O 1
ATOM 1601 N N . LEU C 1 66 ? 5.222 22.380 58.608 1.00 27.42 67 LEU C N 1
ATOM 1602 C CA . LEU C 1 66 ? 5.009 22.578 57.180 1.00 27.91 67 LEU C CA 1
ATOM 1603 C C . LEU C 1 66 ? 4.957 21.238 56.472 1.00 27.35 67 LEU C C 1
ATOM 1604 O O . LEU C 1 66 ? 5.606 20.288 56.910 1.00 27.85 67 LEU C O 1
ATOM 1609 N N . PRO C 1 67 ? 4.259 21.170 55.347 1.00 26.09 68 PRO C N 1
ATOM 1610 C CA . PRO C 1 67 ? 4.233 19.947 54.554 1.00 27.63 68 PRO C CA 1
ATOM 1611 C C . PRO C 1 67 ? 5.565 19.664 53.868 1.00 25.02 68 PRO C C 1
ATOM 1612 O O . PRO C 1 67 ? 6.245 20.617 53.409 1.00 26.14 68 PRO C O 1
ATOM 1616 N N . ALA C 1 68 ? 5.914 18.387 53.827 1.00 26.12 69 ALA C N 1
ATOM 1617 C CA . ALA C 1 68 ? 7.158 17.960 53.154 1.00 25.88 69 ALA C CA 1
ATOM 1618 C C . ALA C 1 68 ? 6.702 17.587 51.720 1.00 26.46 69 ALA C C 1
ATOM 1619 O O . ALA C 1 68 ? 5.930 16.675 51.520 1.00 26.92 69 ALA C O 1
ATOM 1621 N N . ILE C 1 69 ? 7.125 18.394 50.754 1.00 27.26 70 ILE C N 1
ATOM 1622 C CA . ILE C 1 69 ? 6.732 18.229 49.388 1.00 27.86 70 ILE C CA 1
ATOM 1623 C C . ILE C 1 69 ? 7.932 18.091 48.470 1.00 28.18 70 ILE C C 1
ATOM 1624 O O . ILE C 1 69 ? 8.757 18.942 48.431 1.00 29.66 70 ILE C O 1
ATOM 1629 N N . ALA C 1 70 ? 7.951 17.006 47.716 1.00 28.93 71 ALA C N 1
ATOM 1630 C CA . ALA C 1 70 ? 8.952 16.743 46.678 1.00 30.07 71 ALA C CA 1
ATOM 1631 C C . ALA C 1 70 ? 9.014 17.898 45.679 1.00 33.43 71 ALA C C 1
ATOM 1632 O O . ALA C 1 70 ? 7.994 18.374 45.200 1.00 31.60 71 ALA C O 1
ATOM 1634 N N . HIS C 1 71 ? 10.214 18.332 45.354 1.00 38.17 72 HIS C N 1
ATOM 1635 C CA . HIS C 1 71 ? 10.407 19.392 44.410 1.00 44.22 72 HIS C CA 1
ATOM 1636 C C . HIS C 1 71 ? 10.997 18.795 43.143 1.00 49.22 72 HIS C C 1
ATOM 1637 O O . HIS C 1 71 ? 11.911 17.936 43.183 1.00 52.04 72 HIS C O 1
ATOM 1644 N N . HIS C 1 72 ? 10.487 19.287 42.029 1.00 53.05 73 HIS C N 1
ATOM 1645 C CA . HIS C 1 72 ? 11.098 19.132 40.706 1.00 56.21 73 HIS C CA 1
ATOM 1646 C C . HIS C 1 72 ? 10.581 20.321 39.881 1.00 56.98 73 HIS C C 1
ATOM 1647 O O . HIS C 1 72 ? 10.037 21.261 40.515 1.00 57.51 73 HIS C O 1
ATOM 1654 N N . VAL D 1 4 ? 22.579 34.362 57.628 1.00 48.07 5 VAL D N 1
ATOM 1655 C CA . VAL D 1 4 ? 21.948 35.197 56.493 1.00 47.79 5 VAL D CA 1
ATOM 1656 C C . VAL D 1 4 ? 21.873 34.566 55.071 1.00 46.42 5 VAL D C 1
ATOM 1657 O O . VAL D 1 4 ? 21.239 35.123 54.185 1.00 47.05 5 VAL D O 1
ATOM 1661 N N . SER D 1 5 ? 22.450 33.387 54.887 1.00 44.58 6 SER D N 1
ATOM 1662 C CA . SER D 1 5 ? 22.597 32.784 53.574 1.00 43.66 6 SER D CA 1
ATOM 1663 C C . SER D 1 5 ? 21.277 32.517 52.826 1.00 40.33 6 SER D C 1
ATOM 1664 O O . SER D 1 5 ? 20.200 32.923 53.257 1.00 39.82 6 SER D O 1
ATOM 1667 N N . TYR D 1 6 ? 21.401 31.883 51.657 1.00 37.53 7 TYR D N 1
ATOM 1668 C CA . TYR D 1 6 ? 20.448 32.098 50.608 1.00 33.92 7 TYR D CA 1
ATOM 1669 C C . TYR D 1 6 ? 19.988 30.760 49.977 1.00 28.64 7 TYR D C 1
ATOM 1670 O O . TYR D 1 6 ? 19.378 29.905 50.581 1.00 24.35 7 TYR D O 1
ATOM 1679 N N . THR D 1 7 ? 20.305 30.602 48.746 1.00 24.75 8 THR D N 1
ATOM 1680 C CA . THR D 1 7 ? 19.662 29.661 47.886 1.00 22.62 8 THR D CA 1
ATOM 1681 C C . THR D 1 7 ? 20.608 28.512 47.706 1.00 22.32 8 THR D C 1
ATOM 16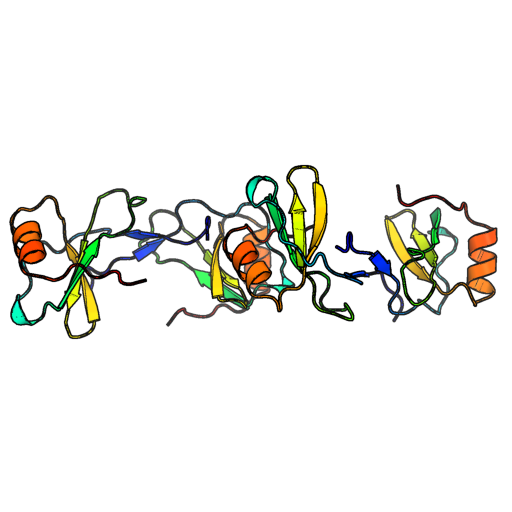82 O O . THR D 1 7 ? 21.807 28.705 47.862 1.00 22.56 8 THR D O 1
ATOM 1686 N N . PRO D 1 8 ? 20.120 27.326 47.341 1.00 22.92 9 PRO D N 1
ATOM 1687 C CA . PRO D 1 8 ? 21.017 26.229 46.961 1.00 23.99 9 PRO D CA 1
ATOM 1688 C C . PRO D 1 8 ? 21.785 26.480 45.698 1.00 24.70 9 PRO D C 1
ATOM 1689 O O . PRO D 1 8 ? 21.383 27.265 44.809 1.00 23.39 9 PRO D O 1
ATOM 1693 N N . ASN D 1 9 ? 22.917 25.789 45.579 1.00 25.10 10 ASN D N 1
ATOM 1694 C CA . ASN D 1 9 ? 23.714 25.783 44.383 1.00 23.73 10 ASN D CA 1
ATOM 1695 C C . ASN D 1 9 ? 23.760 24.447 43.663 1.00 24.17 10 ASN D C 1
ATOM 1696 O O . ASN D 1 9 ? 23.837 23.406 44.260 1.00 21.76 10 ASN D O 1
ATOM 1701 N N . SER D 1 10 ? 23.617 24.479 42.350 1.00 24.84 11 SER D N 1
ATOM 1702 C CA . SER D 1 10 ? 23.730 23.294 41.588 1.00 27.05 11 SER D CA 1
ATOM 1703 C C . SER D 1 10 ? 25.177 23.050 41.163 1.00 27.73 11 SER D C 1
ATOM 1704 O O . SER D 1 10 ? 25.761 23.837 40.401 1.00 26.90 11 SER D O 1
ATOM 1707 N N . CYS D 1 11 ? 25.731 21.944 41.614 1.00 27.33 12 CYS D N 1
ATOM 1708 C CA . CYS D 1 11 ? 27.122 21.644 41.447 1.00 27.45 12 CYS D CA 1
ATOM 1709 C C . CYS D 1 11 ? 27.348 20.199 41.012 1.00 28.66 12 CYS D C 1
ATOM 1710 O O . CYS D 1 11 ? 26.618 19.296 41.402 1.00 29.29 12 CYS D O 1
ATOM 1713 N N . CYS D 1 12 ? 28.513 20.004 40.369 1.00 27.02 13 CYS D N 1
ATOM 1714 C CA . CYS D 1 12 ? 28.941 18.718 39.912 1.00 31.04 13 CYS D CA 1
ATOM 1715 C C . CYS D 1 12 ? 29.766 18.008 40.913 1.00 31.89 13 CYS D C 1
ATOM 1716 O O . CYS D 1 12 ? 30.790 18.527 41.319 1.00 33.53 13 CYS D O 1
ATOM 1719 N N . TYR D 1 13 ? 29.295 16.862 41.408 1.00 34.02 14 TYR D N 1
ATOM 1720 C CA . TYR D 1 13 ? 30.073 15.998 42.279 1.00 36.46 14 TYR D CA 1
ATOM 1721 C C . TYR D 1 13 ? 30.512 14.801 41.467 1.00 38.30 14 TYR D C 1
ATOM 1722 O O . TYR D 1 13 ? 30.083 13.656 41.704 1.00 39.46 14 TYR D O 1
ATOM 1731 N N . GLY D 1 14 ? 31.418 15.098 40.527 1.00 39.04 15 GLY D N 1
ATOM 1732 C CA . GLY D 1 14 ? 32.010 14.097 39.633 1.00 38.28 15 GLY D CA 1
ATOM 1733 C C . GLY D 1 14 ? 31.666 14.466 38.215 1.00 37.12 15 GLY D C 1
ATOM 1734 O O . GLY D 1 14 ? 30.683 15.171 37.965 1.00 37.01 15 GLY D O 1
ATOM 1735 N N . PHE D 1 15 ? 32.477 13.953 37.295 1.00 35.23 16 PHE D N 1
ATOM 1736 C CA . PHE D 1 15 ? 32.360 14.299 35.890 1.00 33.56 16 PHE D CA 1
ATOM 1737 C C . PHE D 1 15 ? 32.329 13.035 35.057 1.00 31.25 16 PHE D C 1
ATOM 1738 O O . PHE D 1 15 ? 33.002 12.051 35.342 1.00 29.06 16 PHE D O 1
ATOM 1746 N N . GLN D 1 16 ? 31.530 13.076 34.015 1.00 28.01 17 GLN D N 1
ATOM 1747 C CA . GLN D 1 16 ? 31.556 12.050 32.987 1.00 30.52 17 GLN D CA 1
ATOM 1748 C C . GLN D 1 16 ? 32.860 12.176 32.210 1.00 30.17 17 GLN D C 1
ATOM 1749 O O . GLN D 1 16 ? 33.068 13.197 31.543 1.00 32.56 17 GLN D O 1
ATOM 1755 N N . GLN D 1 17 ? 33.715 11.143 32.296 1.00 30.57 18 GLN D N 1
ATOM 1756 C CA . GLN D 1 17 ? 34.990 11.177 31.582 1.00 30.37 18 GLN D CA 1
ATOM 1757 C C . GLN D 1 17 ? 35.036 10.583 30.218 1.00 29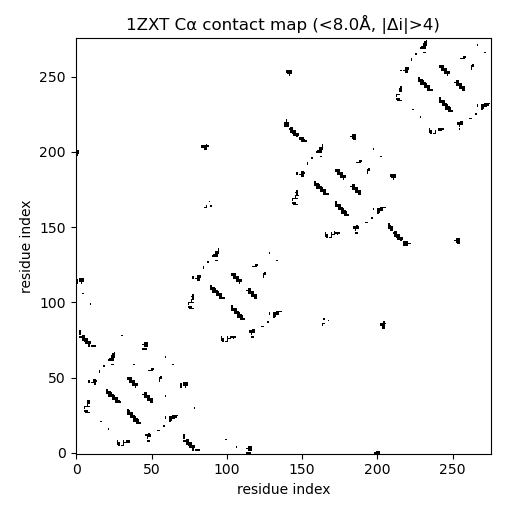.18 18 GLN D C 1
ATOM 1758 O O . GLN D 1 17 ? 36.014 10.759 29.489 1.00 26.91 18 GLN D O 1
ATOM 1764 N N . HIS D 1 18 ? 33.943 9.948 29.801 1.00 29.38 19 HIS D N 1
ATOM 1765 C CA . HIS D 1 18 ? 33.868 9.449 28.468 1.00 28.42 19 HIS D CA 1
ATOM 1766 C C . HIS D 1 18 ? 32.973 10.439 27.781 1.00 27.67 19 HIS D C 1
ATOM 1767 O O . HIS D 1 18 ? 31.887 10.725 28.269 1.00 27.83 19 HIS D O 1
ATOM 1774 N N . PRO D 1 19 ? 33.426 11.046 26.687 1.00 28.79 20 PRO D N 1
ATOM 1775 C CA . PRO D 1 19 ? 32.578 11.990 25.972 1.00 27.63 20 PRO D CA 1
ATOM 1776 C C . PRO D 1 19 ? 31.207 11.448 25.544 1.00 27.87 20 PRO D C 1
ATOM 1777 O O . PRO D 1 19 ? 31.106 10.304 25.093 1.00 24.94 20 PRO D O 1
ATOM 1781 N N . PRO D 1 20 ? 30.174 12.282 25.658 1.00 28.81 21 PRO D N 1
ATOM 1782 C CA . PRO D 1 20 ? 28.848 11.967 25.079 1.00 28.37 21 PRO D CA 1
ATOM 1783 C C . PRO D 1 20 ? 28.816 12.088 23.581 1.00 27.65 21 PRO D C 1
ATOM 1784 O O . PRO D 1 20 ? 29.635 12.779 23.021 1.00 26.81 21 PRO D O 1
ATOM 1788 N N . PRO D 1 21 ? 27.835 11.481 22.949 1.00 25.78 22 PRO D N 1
ATOM 1789 C CA . PRO D 1 21 ? 27.665 11.629 21.509 1.00 26.08 22 PRO D CA 1
ATOM 1790 C C . PRO D 1 21 ? 27.381 13.083 21.230 1.00 27.10 22 PRO D C 1
ATOM 1791 O O . PRO D 1 21 ? 26.495 13.656 21.835 1.00 25.91 22 PRO D O 1
ATOM 1795 N N . VAL D 1 22 ? 28.171 13.723 20.372 1.00 28.00 23 VAL D N 1
ATOM 1796 C CA . VAL D 1 22 ? 27.976 15.168 20.087 1.00 28.45 23 VAL D CA 1
ATOM 1797 C C . VAL D 1 22 ? 26.527 15.399 19.588 1.00 26.75 23 VAL D C 1
ATOM 1798 O O . VAL D 1 22 ? 25.913 16.411 19.848 1.00 26.39 23 VAL D O 1
ATOM 1802 N N . GLN D 1 23 ? 26.005 14.428 18.839 1.00 27.99 24 GLN D N 1
ATOM 1803 C CA . GLN D 1 23 ? 24.695 14.480 18.274 1.00 27.16 24 GLN D CA 1
ATOM 1804 C C . GLN D 1 23 ? 23.567 14.889 19.223 1.00 25.97 24 GLN D C 1
ATOM 1805 O O . GLN D 1 23 ? 22.604 15.481 18.843 1.00 27.58 24 GLN D O 1
ATOM 1811 N N . ILE D 1 24 ? 23.652 14.483 20.464 1.00 25.77 25 ILE D N 1
ATOM 1812 C CA . ILE D 1 24 ? 22.571 14.702 21.447 1.00 26.93 25 ILE D CA 1
ATOM 1813 C C . ILE D 1 24 ? 22.694 16.020 22.229 1.00 28.21 25 ILE D C 1
ATOM 1814 O O . ILE D 1 24 ? 21.812 16.376 22.991 1.00 28.05 25 ILE D O 1
ATOM 1819 N N . LEU D 1 25 ? 23.824 16.707 22.062 1.00 27.96 26 LEU D N 1
ATOM 1820 C CA . LEU D 1 25 ? 24.129 17.902 22.795 1.00 27.82 26 LEU D CA 1
ATOM 1821 C C . LEU D 1 25 ? 23.457 19.157 22.207 1.00 27.00 26 LEU D C 1
ATOM 1822 O O . LEU D 1 25 ? 23.469 19.387 21.020 1.00 27.47 26 LEU D O 1
ATOM 1827 N N . LYS D 1 26 ? 22.862 19.938 23.088 1.00 28.73 27 LYS D N 1
ATOM 1828 C CA . LYS D 1 26 ? 22.133 21.115 22.716 1.00 29.52 27 LYS D CA 1
ATOM 1829 C C . LYS D 1 26 ? 22.935 22.383 23.021 1.00 28.28 27 LYS D C 1
ATOM 1830 O O . LYS D 1 26 ? 23.061 23.253 22.164 1.00 30.74 27 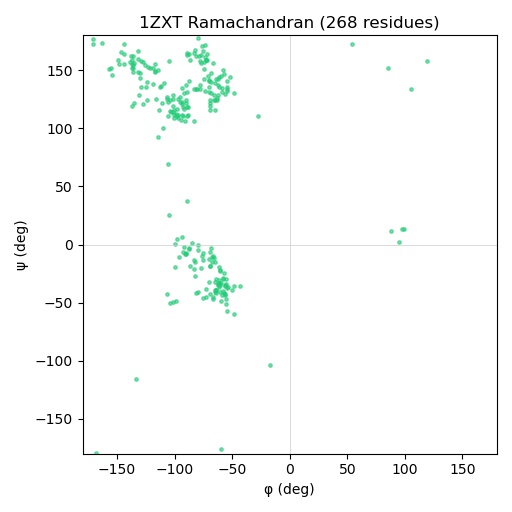LYS D O 1
ATOM 1836 N N . GLU D 1 27 ? 23.442 22.483 24.243 1.00 30.56 28 GLU D N 1
ATOM 1837 C CA . GLU D 1 27 ? 24.097 23.690 24.686 1.00 28.99 28 GLU D CA 1
ATOM 1838 C C . GLU D 1 27 ? 24.800 23.403 25.956 1.00 28.32 28 GLU D C 1
ATOM 1839 O O . GLU D 1 27 ? 24.699 22.288 26.504 1.00 30.20 28 GLU D O 1
ATOM 1845 N N . TRP D 1 28 ? 25.451 24.411 26.527 1.00 29.31 29 TRP D N 1
ATOM 1846 C CA . TRP D 1 28 ? 26.098 24.244 27.784 1.00 27.41 29 TRP D CA 1
ATOM 1847 C C . TRP D 1 28 ? 25.979 25.513 28.630 1.00 28.01 29 TRP D C 1
ATOM 1848 O O . TRP D 1 28 ? 25.678 26.599 28.106 1.00 29.79 29 TRP D O 1
ATOM 1859 N N . TYR D 1 29 ? 26.252 25.312 29.919 1.00 28.51 30 TYR D N 1
ATOM 1860 C CA . TYR D 1 29 ? 26.408 26.396 30.877 1.00 29.21 30 TYR D CA 1
ATOM 1861 C C . TYR D 1 29 ? 27.248 25.890 32.034 1.00 28.93 30 TYR D C 1
ATOM 1862 O O . TYR D 1 29 ? 27.233 24.692 32.362 1.00 28.21 30 TYR D O 1
ATOM 1871 N N . PRO D 1 30 ? 27.961 26.793 32.663 1.00 30.62 31 PRO D N 1
ATOM 1872 C CA . PRO D 1 30 ? 28.722 26.473 33.869 1.00 30.37 31 PRO D CA 1
ATOM 1873 C C . PRO D 1 30 ? 27.873 26.241 35.111 1.00 30.63 31 PRO D C 1
ATOM 1874 O O . PRO D 1 30 ? 26.708 26.635 35.157 1.00 30.84 31 PRO D O 1
ATOM 1878 N N . THR D 1 31 ? 28.407 25.552 36.092 1.00 29.37 32 THR D N 1
ATOM 1879 C CA . THR D 1 31 ? 27.731 25.464 37.413 1.00 31.01 32 THR D CA 1
ATOM 1880 C C . THR D 1 31 ? 27.901 26.795 38.119 1.00 32.85 32 THR D C 1
ATOM 1881 O O . THR D 1 31 ? 28.666 27.634 37.662 1.00 34.65 32 THR D O 1
ATOM 1885 N N . SER D 1 32 ? 27.219 26.981 39.268 1.00 34.54 33 SER D N 1
ATOM 1886 C CA . SER D 1 32 ? 27.293 28.266 39.991 1.00 36.41 33 SER D CA 1
ATOM 1887 C C . SER D 1 32 ? 28.696 28.619 40.348 1.00 35.81 33 SER D C 1
ATOM 1888 O O . SER D 1 32 ? 29.496 27.749 40.695 1.00 32.91 33 SER D O 1
ATOM 1891 N N . PRO D 1 33 ? 29.004 29.909 40.352 1.00 36.24 34 PRO D N 1
ATOM 1892 C CA . PRO D 1 33 ? 30.319 30.330 40.708 1.00 36.88 34 PRO D CA 1
ATOM 1893 C C . PRO D 1 33 ? 30.498 30.055 42.181 1.00 35.50 34 PRO D C 1
ATOM 1894 O O . PRO D 1 33 ? 31.637 29.856 42.672 1.00 36.94 34 PRO D O 1
ATOM 1898 N N . ALA D 1 34 ? 29.376 29.880 42.898 1.00 33.02 35 ALA D N 1
ATOM 1899 C CA . ALA D 1 34 ? 29.544 29.550 44.362 1.00 32.73 35 ALA D CA 1
ATOM 1900 C C . ALA D 1 34 ? 29.991 28.073 44.673 1.00 30.39 35 ALA D C 1
ATOM 1901 O O . ALA D 1 34 ? 30.279 27.718 45.825 1.00 30.59 35 ALA D O 1
ATOM 1903 N N . CYS D 1 35 ? 30.031 27.216 43.655 1.00 29.21 36 CYS D N 1
ATOM 1904 C CA . CYS D 1 35 ? 30.442 25.834 43.825 1.00 28.25 36 CYS D CA 1
ATOM 1905 C C . CYS D 1 35 ? 31.925 25.821 44.151 1.00 29.82 36 CYS D C 1
ATOM 1906 O O . CYS D 1 35 ? 32.695 26.588 43.566 1.00 29.94 36 CYS D O 1
ATOM 1909 N N . PRO D 1 36 ? 32.352 24.973 45.060 1.00 30.84 37 PRO D N 1
ATOM 1910 C CA . PRO D 1 36 ? 33.759 24.931 45.401 1.00 30.82 37 PRO D CA 1
ATOM 1911 C C . PRO D 1 36 ? 34.648 24.497 44.252 1.00 29.97 37 PRO D C 1
ATOM 1912 O O . PRO D 1 36 ? 35.752 25.015 44.108 1.00 31.32 37 PRO D O 1
ATOM 1916 N N . LYS D 1 37 ? 34.126 23.678 43.356 1.00 31.26 38 LYS D N 1
ATOM 1917 C CA . LYS D 1 37 ? 34.884 23.237 42.204 1.00 29.68 38 LYS D CA 1
ATOM 1918 C C . LYS D 1 37 ? 34.067 23.577 40.994 1.00 30.86 38 LYS D C 1
ATOM 1919 O O . LYS D 1 37 ? 32.818 23.412 41.005 1.00 31.58 38 LYS D O 1
ATOM 1925 N N . PRO D 1 38 ? 34.732 24.120 39.980 1.00 28.30 39 PRO D N 1
ATOM 1926 C CA . PRO D 1 38 ? 34.047 24.488 38.754 1.00 29.02 39 PRO D CA 1
ATOM 1927 C C . PRO D 1 38 ? 33.643 23.331 37.839 1.00 28.35 39 PRO D C 1
ATOM 1928 O O . PRO D 1 38 ? 34.342 22.345 37.766 1.00 31.67 39 PRO D O 1
ATOM 1932 N N . GLY D 1 39 ? 32.499 23.429 37.226 1.00 27.60 40 GLY D N 1
ATOM 1933 C CA . GLY D 1 39 ? 32.080 22.413 36.289 1.00 27.29 40 GLY D CA 1
ATOM 1934 C C . GLY D 1 39 ? 31.286 23.017 35.183 1.00 28.72 40 GLY D C 1
ATOM 1935 O O . GLY D 1 39 ? 30.893 24.192 35.219 1.00 30.41 40 GLY D O 1
ATOM 1936 N N . VAL D 1 40 ? 31.114 22.225 34.138 1.00 29.92 41 VAL D N 1
ATOM 1937 C CA . VAL D 1 40 ? 30.131 22.590 33.105 1.00 29.60 41 VAL D CA 1
ATOM 1938 C C . VAL D 1 40 ? 28.997 21.550 33.001 1.00 30.06 41 VAL D C 1
ATOM 1939 O O . VAL D 1 40 ? 29.147 20.327 33.235 1.00 30.44 41 VAL D O 1
ATOM 1943 N N . ILE D 1 41 ? 27.836 22.034 32.648 1.00 30.49 42 ILE D N 1
ATOM 1944 C CA . ILE D 1 41 ? 26.733 21.192 32.266 1.00 31.25 42 ILE D CA 1
ATOM 1945 C C . ILE D 1 41 ? 26.617 21.179 30.774 1.00 29.40 42 ILE D C 1
ATOM 1946 O O . ILE D 1 41 ? 26.381 22.213 30.115 1.00 29.15 42 ILE D O 1
ATOM 1951 N N . LEU D 1 42 ? 26.765 19.983 30.210 1.00 27.46 43 LEU D N 1
ATOM 1952 C CA . LEU D 1 42 ? 26.396 19.711 28.828 1.00 27.94 43 LEU D CA 1
ATOM 1953 C C . LEU D 1 42 ? 24.952 19.306 28.850 1.00 29.53 43 LEU D C 1
ATOM 1954 O O . LEU D 1 42 ? 24.600 18.330 29.494 1.00 31.73 43 LEU D O 1
ATOM 1959 N N . LEU D 1 43 ? 24.089 20.081 28.171 1.00 28.46 44 LEU D N 1
ATOM 1960 C CA . LEU D 1 43 ? 22.662 19.823 28.217 1.00 29.29 44 LEU D CA 1
ATOM 1961 C C . LEU D 1 43 ? 22.294 19.124 26.936 1.00 30.04 44 LEU D C 1
ATOM 1962 O O . LEU D 1 43 ? 22.626 19.623 25.909 1.00 30.41 44 LEU D O 1
ATOM 1967 N N . THR D 1 44 ? 21.666 17.949 27.027 1.00 30.27 45 THR D N 1
ATOM 1968 C CA . THR D 1 44 ? 21.183 17.272 25.815 1.00 29.07 45 THR D CA 1
ATOM 1969 C C . THR D 1 44 ? 19.849 17.782 25.333 1.00 31.23 45 THR D C 1
ATOM 1970 O O . THR D 1 44 ? 19.125 18.407 26.087 1.00 32.20 45 THR D O 1
ATOM 1974 N N . LYS D 1 45 ? 19.506 17.392 24.108 1.00 28.53 46 LYS D N 1
ATOM 1975 C CA . LYS D 1 45 ? 18.224 17.757 23.469 1.00 30.04 46 LYS D CA 1
ATOM 1976 C C . LYS D 1 45 ? 17.029 17.207 24.257 1.00 31.39 46 LYS D C 1
ATOM 1977 O O . LYS D 1 45 ? 15.939 17.804 24.227 1.00 31.92 46 LYS D O 1
ATOM 1983 N N . ARG D 1 46 ? 17.217 16.059 24.920 1.00 31.57 47 ARG D N 1
ATOM 1984 C CA . ARG D 1 46 ? 16.218 15.469 25.840 1.00 32.00 47 ARG D CA 1
ATOM 1985 C C . ARG D 1 46 ? 16.251 16.014 27.290 1.00 32.65 47 ARG D C 1
ATOM 1986 O O . ARG D 1 46 ? 15.481 15.563 28.133 1.00 35.14 47 ARG D O 1
ATOM 1994 N N . GLY D 1 47 ? 17.124 16.962 27.590 1.00 32.37 48 GLY D N 1
ATOM 1995 C CA . GLY D 1 47 ? 17.094 17.617 28.900 1.00 32.43 48 GLY D CA 1
ATOM 1996 C C . GLY D 1 47 ? 18.001 17.067 29.959 1.00 33.54 48 GLY D C 1
ATOM 1997 O O . GLY D 1 47 ? 17.994 17.578 31.067 1.00 33.54 48 GLY D O 1
ATOM 1998 N N . ARG D 1 48 ? 18.802 16.049 29.626 1.00 32.70 49 ARG D N 1
ATOM 1999 C CA . ARG D 1 48 ? 19.726 15.472 30.560 1.00 31.87 49 ARG D CA 1
ATOM 2000 C C . ARG D 1 48 ? 20.813 16.489 30.787 1.00 31.26 49 ARG D C 1
ATOM 2001 O O . ARG D 1 48 ? 21.282 17.122 29.861 1.00 29.52 49 ARG D O 1
ATOM 2009 N N . GLN D 1 49 ? 21.178 16.671 32.049 1.00 31.61 50 GLN D N 1
ATOM 2010 C CA . GLN D 1 49 ? 22.311 17.502 32.474 1.00 30.77 50 GLN D CA 1
ATOM 2011 C C . GLN D 1 49 ? 23.483 16.595 32.712 1.00 30.83 50 GLN D C 1
ATOM 2012 O O . GLN D 1 49 ? 23.481 15.784 33.640 1.00 32.98 50 GLN D O 1
ATOM 2018 N N . ILE D 1 50 ? 24.498 16.697 31.846 1.00 30.56 51 ILE D N 1
ATOM 2019 C CA . ILE D 1 50 ? 25.758 15.960 31.992 1.00 28.27 51 ILE D CA 1
ATOM 2020 C C . ILE D 1 50 ? 26.831 16.860 32.554 1.00 27.52 51 ILE D C 1
ATOM 2021 O O . ILE D 1 50 ? 27.262 17.819 31.945 1.00 27.45 51 ILE D O 1
ATOM 2026 N N . CYS D 1 51 ? 27.245 16.513 33.757 1.00 27.87 52 CYS D N 1
ATOM 2027 C CA . CYS D 1 51 ? 28.433 17.124 34.333 1.00 29.90 52 CYS D CA 1
ATOM 2028 C C . CYS D 1 51 ? 29.713 16.803 33.590 1.00 27.21 52 CYS D C 1
ATOM 2029 O O . CYS D 1 51 ? 30.068 15.647 33.463 1.00 28.67 52 CYS D O 1
ATOM 2032 N N . ALA D 1 52 ? 30.452 17.841 33.156 1.00 27.69 53 ALA D N 1
ATOM 2033 C CA . ALA D 1 52 ? 31.691 17.656 32.474 1.00 28.05 53 ALA D CA 1
ATOM 2034 C C . ALA D 1 52 ? 32.746 18.552 33.072 1.00 31.30 53 ALA D C 1
ATOM 2035 O O . ALA D 1 52 ? 32.410 19.568 33.685 1.00 31.71 53 ALA D O 1
ATOM 2037 N N . ASP D 1 53 ? 34.007 18.200 32.829 1.00 30.92 54 ASP D N 1
ATOM 2038 C CA . ASP D 1 53 ? 35.125 18.873 33.485 1.00 31.30 54 ASP D CA 1
ATOM 2039 C C . ASP D 1 53 ? 35.906 19.824 32.593 1.00 30.96 54 ASP D C 1
ATOM 2040 O O . ASP D 1 53 ? 36.560 19.382 31.626 1.00 28.93 54 ASP D O 1
ATOM 2045 N N . PRO D 1 54 ? 35.796 21.140 32.841 1.00 30.81 55 PRO D N 1
ATOM 2046 C CA . PRO D 1 54 ? 36.371 22.146 31.932 1.00 32.30 55 PRO D CA 1
ATOM 2047 C C . PRO D 1 54 ? 37.898 22.156 31.848 1.00 32.08 55 PRO D C 1
ATOM 2048 O O . PRO D 1 54 ? 38.441 22.781 30.962 1.00 30.54 55 PRO D O 1
ATOM 2052 N N . SER D 1 55 ? 38.596 21.437 32.715 1.00 33.90 56 SER D N 1
ATOM 2053 C CA . SER D 1 55 ? 40.035 21.162 32.478 1.00 35.31 56 SER D CA 1
ATOM 2054 C C . SER D 1 55 ? 40.263 20.494 31.138 1.00 35.90 56 SER D C 1
ATOM 2055 O O . SER D 1 55 ? 41.180 20.865 30.405 1.00 37.25 56 SER D O 1
ATOM 2058 N N . LYS D 1 56 ? 39.401 19.522 30.833 1.00 36.0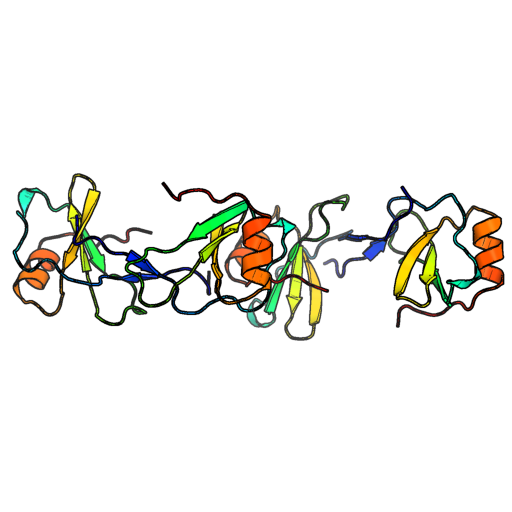2 57 LYS D N 1
ATOM 2059 C CA . LYS D 1 56 ? 39.588 18.604 29.753 1.00 35.59 57 LYS D CA 1
ATOM 2060 C C . LYS D 1 56 ? 39.472 19.254 28.404 1.00 35.89 57 LYS D C 1
ATOM 2061 O O . LYS D 1 56 ? 38.511 19.913 28.104 1.00 35.05 57 LYS D O 1
ATOM 2067 N N . ASN D 1 57 ? 40.449 18.991 27.551 1.00 36.23 58 ASN D N 1
ATOM 2068 C CA . ASN D 1 57 ? 40.424 19.526 26.213 1.00 36.66 58 ASN D CA 1
ATOM 2069 C C . ASN D 1 57 ? 39.216 19.093 25.404 1.00 35.77 58 ASN D C 1
ATOM 2070 O O . ASN D 1 57 ? 38.766 19.848 24.558 1.00 36.08 58 ASN D O 1
ATOM 2075 N N . TRP D 1 58 ? 38.706 17.876 25.614 1.00 34.63 59 TRP D N 1
ATOM 2076 C CA . TRP D 1 58 ? 37.548 17.429 24.854 1.00 33.63 59 TRP D CA 1
ATOM 2077 C C . TRP D 1 58 ? 36.291 18.206 25.301 1.00 33.09 59 TRP D C 1
ATOM 2078 O O . TRP D 1 58 ? 35.423 18.583 24.489 1.00 33.13 59 TRP D O 1
ATOM 2089 N N . VAL D 1 59 ? 36.266 18.563 26.571 1.00 31.88 60 VAL D N 1
ATOM 2090 C CA . VAL D 1 59 ? 35.116 19.280 27.136 1.00 31.43 60 VAL D CA 1
ATOM 2091 C C . VAL D 1 59 ? 35.208 20.697 26.639 1.00 32.76 60 VAL D C 1
ATOM 2092 O O . VAL D 1 59 ? 34.223 21.245 26.152 1.00 32.09 60 VAL D O 1
ATOM 2096 N N . ARG D 1 60 ? 36.415 21.272 26.716 1.00 33.38 61 ARG D N 1
ATOM 2097 C CA . ARG D 1 60 ? 36.640 22.617 26.247 1.00 34.17 61 ARG D CA 1
ATOM 2098 C C . ARG D 1 60 ? 36.368 22.722 24.751 1.00 34.13 61 ARG D C 1
ATOM 2099 O O . ARG D 1 60 ? 35.906 23.735 24.265 1.00 34.65 61 ARG D O 1
ATOM 2107 N N . GLN D 1 61 ? 36.649 21.672 23.995 1.00 36.14 62 GLN D N 1
ATOM 2108 C CA . GLN D 1 61 ? 36.491 21.755 22.556 1.00 37.53 62 GLN D CA 1
ATOM 2109 C C . GLN D 1 61 ? 35.036 21.489 22.225 1.00 37.78 62 GLN D C 1
ATOM 2110 O O . GLN D 1 61 ? 34.543 21.824 21.148 1.00 37.63 62 GLN D O 1
ATOM 2116 N N . LEU D 1 62 ? 34.354 20.840 23.158 1.00 38.75 63 LEU D N 1
ATOM 2117 C CA . LEU D 1 62 ? 32.944 20.508 22.960 1.00 39.63 63 LEU D CA 1
ATOM 2118 C C . LEU D 1 62 ? 32.125 21.766 23.307 1.00 39.46 63 LEU D C 1
ATOM 2119 O O . LEU D 1 62 ? 31.152 22.091 22.614 1.00 40.66 63 LEU D O 1
ATOM 2124 N N . MET D 1 63 ? 32.534 22.436 24.384 1.00 39.44 64 MET D N 1
ATOM 2125 C CA . MET D 1 63 ? 31.987 23.739 24.751 1.00 38.78 64 MET D CA 1
ATOM 2126 C C . MET D 1 63 ? 32.130 24.681 23.582 1.00 39.65 64 MET D C 1
ATOM 2127 O O . MET D 1 63 ? 31.129 25.170 23.092 1.00 40.77 64 MET D O 1
ATOM 2132 N N . GLN D 1 64 ? 33.364 24.876 23.100 1.00 39.16 65 GLN D N 1
ATOM 2133 C CA . GLN D 1 64 ? 33.674 25.745 21.937 1.00 38.48 65 GLN D CA 1
ATOM 2134 C C . GLN D 1 64 ? 32.710 25.581 20.769 1.00 37.08 65 GLN D C 1
ATOM 2135 O O . GLN D 1 64 ? 32.373 26.523 20.102 1.00 36.87 65 GLN D O 1
ATOM 2141 N N . ARG D 1 65 ? 32.246 24.362 20.533 1.00 37.92 66 ARG D N 1
ATOM 2142 C CA . ARG D 1 65 ? 31.361 24.083 19.405 1.00 36.63 66 ARG D CA 1
ATOM 2143 C C . ARG D 1 65 ? 29.883 24.033 19.759 1.00 35.34 66 ARG D C 1
ATOM 2144 O O . ARG D 1 65 ? 29.080 23.615 18.916 1.00 34.48 66 ARG D O 1
ATOM 2152 N N . LEU D 1 66 ? 29.523 24.335 21.007 1.00 32.18 67 LEU D N 1
ATOM 2153 C CA . LEU D 1 66 ? 28.135 24.399 21.403 1.00 31.95 67 LEU D CA 1
ATOM 2154 C C . LEU D 1 66 ? 27.799 25.796 21.891 1.00 32.87 67 LEU D C 1
ATOM 2155 O O . LEU D 1 66 ? 28.642 26.423 22.523 1.00 33.14 67 LEU D O 1
ATOM 2160 N N . PRO D 1 67 ? 26.544 26.223 21.764 1.00 33.03 68 PRO D N 1
ATOM 2161 C CA . PRO D 1 67 ? 26.112 27.505 22.354 1.00 32.89 68 PRO D CA 1
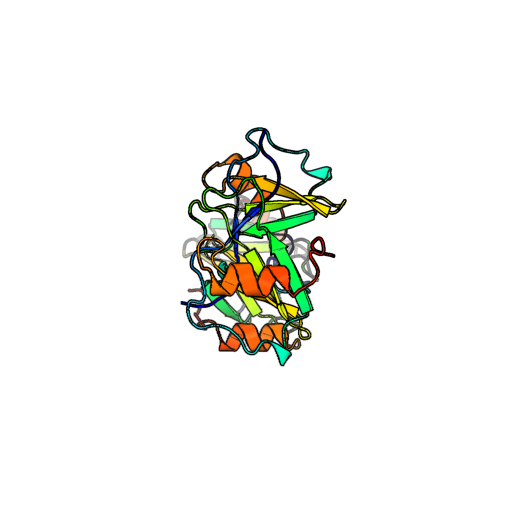ATOM 2162 C C . PRO D 1 67 ? 26.166 27.519 23.902 1.00 31.31 68 PRO D C 1
ATOM 2163 O O . PRO D 1 67 ? 25.781 26.559 24.567 1.00 31.53 68 PRO D O 1
ATOM 2167 N N . ALA D 1 68 ? 26.636 28.647 24.435 1.00 32.83 69 ALA D N 1
ATOM 2168 C CA . ALA D 1 68 ? 26.625 28.931 25.860 1.00 33.12 69 ALA D CA 1
ATOM 2169 C C . ALA D 1 68 ? 25.329 29.614 26.230 1.00 33.88 69 ALA D C 1
ATOM 2170 O O . ALA D 1 68 ? 25.111 30.804 25.806 1.00 30.68 69 ALA D O 1
ATOM 2172 N N . ILE D 1 69 ? 24.463 28.902 26.971 1.00 33.20 70 ILE D N 1
ATOM 2173 C CA . ILE D 1 69 ? 23.093 29.386 27.137 1.00 34.82 70 ILE D CA 1
ATOM 2174 C C . ILE D 1 69 ? 22.760 29.235 28.559 1.00 34.90 70 ILE D C 1
ATOM 2175 O O . ILE D 1 69 ? 22.784 28.170 29.006 1.00 36.35 70 ILE D O 1
ATOM 2180 N N . ALA D 1 70 ? 22.395 30.316 29.248 1.00 37.61 71 ALA D N 1
ATOM 2181 C CA . ALA D 1 70 ? 21.936 30.272 30.655 1.00 40.11 71 ALA D CA 1
ATOM 2182 C C . ALA D 1 70 ? 20.745 29.344 30.877 1.00 42.39 71 ALA D C 1
ATOM 2183 O O . ALA D 1 70 ? 19.738 29.404 30.134 1.00 40.47 71 ALA D O 1
ATOM 2185 N N . HIS D 1 71 ? 20.897 28.470 31.875 1.00 45.80 72 HIS D N 1
ATOM 2186 C CA . HIS D 1 71 ? 19.826 27.657 32.482 1.00 49.34 72 HIS D CA 1
ATOM 2187 C C . HIS D 1 71 ? 18.501 28.397 32.335 1.00 51.34 72 HIS D C 1
ATOM 2188 O O . HIS D 1 71 ? 18.310 29.430 33.004 1.00 52.10 72 HIS D O 1
ATOM 2195 N N . HIS D 1 72 ? 17.614 27.853 31.489 1.00 53.25 73 HIS D N 1
ATOM 2196 C CA . HIS D 1 72 ? 16.403 28.533 30.997 1.00 55.12 73 HIS D CA 1
ATOM 2197 C C . HIS D 1 72 ? 15.355 28.931 32.042 1.00 56.35 73 HIS D C 1
ATOM 2198 O O . HIS D 1 72 ? 15.674 29.353 33.174 1.00 57.06 73 HIS D O 1
#

InterPro domains:
  IPR001811 Chemokine interleukin-8-like domain [PF00048] (35-91)
  IPR001811 Chemokine interleukin-8-like domain [SM00199] (33-91)
  IPR036048 Chemokine interleukin-8-like superfamily [SSF54117] (29-91)
  IPR039809 Chemokine beta/gamma/delta [PTHR12015] (9-91)

Organism: Human herpesvirus 8 (NCBI:txid37296)

Radius of gyration: 26.12 Å; Cα contacts (8 Å, |Δi|>4): 598; chains: 4; bounding box: 66×39×71 Å

Solvent-accessible surface area: 16449 Å² total; per-residue (Å²): 63,102,61,50,20,29,54,0,4,70,45,24,28,102,133,80,9,77,87,152,61,9,106,14,43,23,85,14,28,143,53,11,90,131,97,5,4,2,0,11,3,132,237,44,116,56,4,0,0,25,31,77,91,89,64,0,100,75,19,31,136,171,21,69,69,77,82,78,213,54,117,85,49,18,31,54,1,8,83,46,23,2,79,126,49,1,11,103,57,17,9,95,18,39,22,83,17,36,142,55,13,92,108,96,3,4,2,0,16,3,134,132,47,26,53,0,0,0,7,27,74,83,105,48,0,111,106,18,32,126,192,28,70,71,78,85,101,228,150,43,152,71,13,32,53,0,2,58,24,32,27,133,105,81,16,82,74,144,64,9,112,17,6,20,21,10,29,111,62,15,87,79,106,4,3,2,0,11,5,136,236,41,117,60,13,0,0,32,11,75,104,101,58,0,119,79,16,4,101,183,12,31,0,26,39,74,225,104,44,131,69,22,21,43,2,11,78,34,50,33,82,147,81,7,82,94,150,57,8,101,10,41,16,83,13,35,139,61,11,82,148,100,4,4,3,0,28,4,139,234,44,164,50,6,0,0,17,33,73,76,103,61,0,123,72,19,30,152,184,24,66,73,62,85,115,180

Nearest PDB structures (foldseek):
  1zxt-assembly3_C  TM=9.805E-01  e=4.052E-14  Human gammaherpesvirus 8
  2fj2-assembly2_C  TM=9.450E-01  e=2.344E-09  unclassified
  1cm9-assembly1_B  TM=9.415E-01  e=2.048E-09  Human gammaherpesvirus 8
  4rws-assembly1_C  TM=9.285E-01  e=1.562E-09  Human herpesvirus 8 strain GK18
  6aez-assembly1_A-3  TM=9.425E-01  e=2.339E-07  Homo sapiens

B-factor: mean 33.32, std 7.69, range [6.65, 67.95]

Foldseek 3Di:
DVPDDWDEDPDADPDDDDLVFFAAKEWTDPPYPATWMFGAGPVGDTHTHHPVDPVVVVSNVVHHHDDPD/DVPDDWDEDDDFDPDDDDLVFFAAKEWTDPPYPATWMWTAGPVGDTGTHHCVDPVVVVSHVVHHHDDPD/DDDDDWDEDPDADPDDDDLVFFAAKEWTDPPYPATWMWGAGPVGDTGTHHCVDPVNVVSNVVHHHDDDD/DDDDDWDDDPDADPPDDDLVFFAAKEWTDPPDPAIWMWGAGPVGDTGTHHCVDPVVVVSNVPHHHDPDD